Protein AF-A0A2X3JEK6-F1 (afdb_monomer_lite)

Foldseek 3Di:
DDCQQPQCPDPVCNLVQQLQQLVQFDPVNSVLCPVVSVLSVVLVVPDDGSPDRPVVSSQVVVCVVRVDGDDPVRRPCVSRDPVSQDKDFDADPVRHTPDIDRDPVVVCVVCQVVLQVVQVVPDDPQQKFDQAQAPPNPDADQWDWDDDPPDIQIWGWAWACPPQHTIIGTHSDVVVRVVRRVVRVVNSVVSVVVVD

Secondary structure (DSSP, 8-state):
--THHHHT--HHHHHHHHHHHHHHS-HHHHGGG-SHHHHHHHHHTTPPTTSS-HHHHHHHHHHHHHS----GGG--GGGS-GGGS--EEEE-TT--EEEEES-HHHHHHTTHHHHHHHHHHHS-TTSSEEEE-S--S-PPPS-EEEEETTEEEEEEEEEEE-SSSEEEEEES-HHHHHHHHHHHHHHHHHHHHTT-

InterPro domains:
  IPR024590 RNA helicase HrpA, C-terminal [PF11898] (5-194)

pLDDT: mean 87.91, std 10.77, range [40.81, 98.19]

Radius of gyration: 25.16 Å; chains: 1; bounding box: 61×25×64 Å

Sequence (196 aa):
MKSLVFEWQIPGVRRELIIALIKSLPKPVRRNFVPAPNYAEAFLGRATPLELPLLDSLEREFRRMAGISIDREDWHWDQVPDHLKMTFRVVDEHNKKLKEGKDLSELKGGLKDKVQQTLSAVADDGIEQSGLHIWSFGSLPESYEQKRGNYRMKAFPALVDEKESVAIKLFDNPLEQQQAMWRGLRRLLLLNIRRR

Organism: NCBI:txid158822

Structure (mmCIF, N/CA/C/O backbone):
data_AF-A0A2X3JEK6-F1
#
_entry.id   AF-A0A2X3JEK6-F1
#
loop_
_atom_site.group_PDB
_atom_site.id
_atom_site.type_symbol
_atom_site.label_atom_id
_atom_site.label_alt_id
_atom_site.label_comp_id
_atom_site.label_asym_id
_atom_site.label_entity_id
_atom_site.label_seq_id
_atom_site.pdbx_PDB_ins_code
_atom_site.Cartn_x
_atom_site.Cartn_y
_atom_site.Cartn_z
_atom_site.occupancy
_atom_site.B_iso_or_equiv
_atom_site.auth_seq_id
_atom_site.auth_comp_id
_atom_site.auth_asym_id
_atom_site.auth_atom_id
_atom_site.pdbx_PDB_model_num
ATOM 1 N N . MET A 1 1 ? -4.641 3.598 1.238 1.00 40.81 1 MET A N 1
ATOM 2 C CA . MET A 1 1 ? -3.384 4.330 0.966 1.00 40.81 1 MET A CA 1
ATOM 3 C C . MET A 1 1 ? -2.828 3.743 -0.320 1.00 40.81 1 MET A C 1
ATOM 5 O O . MET A 1 1 ? -2.448 2.581 -0.292 1.00 40.81 1 MET A O 1
ATOM 9 N N . LYS A 1 2 ? -2.935 4.445 -1.456 1.00 43.28 2 LYS A N 1
ATOM 10 C CA . LYS A 1 2 ? -2.463 3.904 -2.742 1.00 43.28 2 LYS A CA 1
ATOM 11 C C . LYS A 1 2 ? -0.948 3.671 -2.668 1.00 43.28 2 LYS A C 1
ATOM 13 O O . LYS A 1 2 ? -0.232 4.492 -2.102 1.00 43.28 2 LYS A O 1
ATOM 18 N N . SER A 1 3 ? -0.494 2.565 -3.244 1.00 58.44 3 SER A N 1
ATOM 19 C CA . SER A 1 3 ? 0.880 2.040 -3.339 1.00 58.44 3 SER A CA 1
ATOM 20 C C . SER A 1 3 ? 1.921 2.967 -3.984 1.00 58.44 3 SER A C 1
ATOM 22 O O . SER A 1 3 ? 3.078 2.572 -4.105 1.00 58.44 3 SER A O 1
ATOM 24 N N . LEU A 1 4 ? 1.540 4.196 -4.346 1.00 58.38 4 LEU A N 1
ATOM 25 C CA . LEU A 1 4 ? 2.296 5.145 -5.170 1.00 58.38 4 LEU A CA 1
ATOM 26 C C . LEU A 1 4 ? 3.754 5.312 -4.741 1.00 58.38 4 LEU A C 1
ATOM 28 O O . LEU A 1 4 ? 4.642 5.370 -5.583 1.00 58.38 4 LEU A O 1
ATOM 32 N N . VAL A 1 5 ? 4.015 5.359 -3.433 1.00 63.72 5 VAL A N 1
ATOM 33 C CA . VAL A 1 5 ? 5.375 5.560 -2.911 1.00 63.72 5 VAL A CA 1
ATOM 34 C C . VAL A 1 5 ? 6.256 4.323 -3.076 1.00 63.72 5 VAL A C 1
ATOM 36 O O . VAL A 1 5 ? 7.463 4.435 -3.274 1.00 63.72 5 VAL A O 1
ATOM 39 N N . PHE A 1 6 ? 5.662 3.135 -3.015 1.00 78.06 6 PHE A N 1
ATOM 40 C CA . PHE A 1 6 ? 6.398 1.877 -2.962 1.00 78.06 6 PHE A CA 1
ATOM 41 C C . PHE A 1 6 ? 6.729 1.314 -4.346 1.00 78.06 6 PHE A C 1
ATOM 43 O O . PHE A 1 6 ? 7.712 0.588 -4.483 1.00 78.06 6 PHE A O 1
ATOM 50 N N . GLU A 1 7 ? 5.961 1.685 -5.371 1.00 80.12 7 GLU A N 1
ATOM 51 C CA . GLU A 1 7 ? 6.202 1.278 -6.763 1.00 80.12 7 GLU A CA 1
ATOM 52 C C . GLU A 1 7 ? 7.534 1.805 -7.302 1.00 80.12 7 GLU A C 1
ATOM 54 O O . GLU A 1 7 ? 8.230 1.100 -8.024 1.00 80.12 7 GLU A O 1
ATOM 59 N N . TRP A 1 8 ? 7.932 3.015 -6.900 1.00 86.94 8 TRP A N 1
ATOM 60 C CA . TRP A 1 8 ? 9.184 3.648 -7.325 1.00 86.94 8 TRP A CA 1
ATOM 61 C C . TRP A 1 8 ? 10.446 2.997 -6.759 1.00 86.94 8 TRP A C 1
ATOM 63 O O . TRP A 1 8 ? 11.548 3.381 -7.166 1.00 86.94 8 TRP A O 1
ATOM 73 N N . GLN A 1 9 ? 10.302 2.052 -5.826 1.00 87.50 9 GLN A N 1
ATOM 74 C CA . GLN A 1 9 ? 11.403 1.469 -5.068 1.00 87.50 9 GLN A CA 1
ATOM 75 C C . GLN A 1 9 ? 12.306 2.504 -4.369 1.00 87.50 9 GLN A C 1
ATOM 77 O O . GLN A 1 9 ? 12.163 3.731 -4.487 1.00 87.50 9 GLN A O 1
ATOM 82 N N . ILE A 1 10 ? 13.276 1.997 -3.607 1.00 87.25 10 ILE A N 1
ATOM 83 C CA . ILE A 1 10 ? 14.337 2.834 -3.044 1.00 87.25 10 ILE A CA 1
ATOM 84 C C . ILE A 1 10 ? 15.294 3.325 -4.146 1.00 87.25 10 ILE A C 1
ATOM 86 O O . ILE A 1 10 ? 15.529 2.601 -5.120 1.00 87.25 10 ILE A O 1
ATOM 90 N N . PRO A 1 11 ? 15.899 4.522 -4.001 1.00 86.31 11 PRO A N 1
ATOM 91 C CA . PRO A 1 11 ? 16.798 5.084 -5.011 1.00 86.31 11 PRO A CA 1
ATOM 92 C C . PRO A 1 11 ? 17.910 4.130 -5.472 1.00 86.31 11 PRO A C 1
ATOM 94 O O . PRO A 1 11 ? 18.205 4.082 -6.661 1.00 86.31 11 PRO A O 1
ATOM 97 N N . GLY A 1 12 ? 18.462 3.321 -4.558 1.00 87.12 12 GLY A N 1
ATOM 98 C CA . GLY A 1 12 ? 19.565 2.399 -4.851 1.00 87.12 12 GLY A CA 1
ATOM 99 C C . GLY A 1 12 ? 19.236 1.254 -5.816 1.00 87.12 12 GLY A C 1
ATOM 100 O O . GLY A 1 12 ? 20.140 0.767 -6.480 1.00 87.12 12 GLY A O 1
ATOM 101 N N . VAL A 1 13 ? 17.967 0.844 -5.938 1.00 92.06 13 VAL A N 1
ATOM 102 C CA . VAL A 1 13 ? 17.553 -0.277 -6.819 1.00 92.06 13 VAL A CA 1
ATOM 103 C C . VAL A 1 13 ? 16.651 0.170 -7.971 1.00 92.06 13 VAL A C 1
ATOM 105 O O . VAL A 1 13 ? 16.368 -0.597 -8.889 1.00 92.06 13 VAL A O 1
ATOM 108 N N . ARG A 1 14 ? 16.198 1.428 -7.954 1.00 93.44 14 ARG A N 1
ATOM 109 C CA . ARG A 1 14 ? 15.235 1.974 -8.920 1.00 93.44 14 ARG A CA 1
ATOM 110 C C . ARG A 1 14 ? 15.713 1.844 -10.363 1.00 93.44 14 ARG A C 1
ATOM 112 O O . ARG A 1 14 ? 14.938 1.475 -11.239 1.00 93.44 14 ARG A O 1
ATOM 119 N N . ARG A 1 15 ? 16.994 2.118 -10.604 1.00 95.94 15 ARG A N 1
ATOM 120 C CA . ARG A 1 15 ? 17.611 1.970 -11.924 1.00 95.94 15 ARG A CA 1
ATOM 121 C C . ARG A 1 15 ? 17.481 0.543 -12.454 1.00 95.94 15 ARG A C 1
ATOM 123 O O . ARG A 1 15 ? 17.082 0.347 -13.598 1.00 95.94 15 ARG A O 1
ATOM 130 N N . GLU A 1 16 ? 17.802 -0.444 -11.625 1.00 96.69 16 GLU A N 1
ATOM 131 C CA . GLU A 1 16 ? 17.711 -1.857 -11.994 1.00 96.69 16 GLU A CA 1
ATOM 132 C C . GLU A 1 16 ? 16.265 -2.278 -12.247 1.00 96.69 16 GLU A C 1
ATOM 134 O O . GLU A 1 16 ? 16.003 -2.963 -13.235 1.00 96.69 16 GLU A O 1
ATOM 139 N N . LEU A 1 17 ? 15.323 -1.797 -11.426 1.00 96.12 17 LEU A N 1
ATOM 140 C CA . LEU A 1 17 ? 13.892 -2.006 -11.646 1.00 96.12 17 LEU A CA 1
ATOM 141 C C . LEU A 1 17 ? 13.452 -1.478 -13.019 1.00 96.12 17 LEU A C 1
ATOM 143 O O . LEU A 1 17 ? 12.811 -2.206 -13.771 1.00 96.12 17 LEU A O 1
ATOM 147 N N . ILE A 1 18 ? 13.817 -0.245 -13.379 1.00 97.12 18 ILE A N 1
ATOM 148 C CA . ILE A 1 18 ? 13.432 0.347 -14.671 1.00 97.12 18 ILE A CA 1
ATOM 149 C C . ILE A 1 18 ? 14.038 -0.442 -15.836 1.00 97.12 18 ILE A C 1
ATOM 151 O O . ILE A 1 18 ? 13.354 -0.716 -16.819 1.00 97.12 18 ILE A O 1
ATOM 155 N N . ILE A 1 19 ? 15.301 -0.863 -15.727 1.00 98.19 19 ILE A N 1
ATOM 156 C CA . ILE A 1 19 ? 15.938 -1.711 -16.744 1.00 98.19 19 ILE A CA 1
ATOM 157 C C . ILE A 1 19 ? 15.196 -3.045 -16.880 1.00 98.19 19 ILE A C 1
ATOM 159 O O . ILE A 1 19 ? 14.981 -3.511 -18.000 1.00 98.19 19 ILE A O 1
ATOM 163 N N . ALA A 1 20 ? 14.811 -3.669 -15.765 1.00 97.88 20 ALA A N 1
ATOM 164 C CA . ALA A 1 20 ? 14.048 -4.912 -15.771 1.00 97.88 20 ALA A CA 1
ATOM 165 C C . ALA A 1 20 ? 12.660 -4.727 -16.403 1.00 97.88 20 ALA A C 1
ATOM 167 O O . ALA A 1 20 ? 12.257 -5.563 -17.207 1.00 97.88 20 ALA A O 1
ATOM 168 N N . LEU A 1 21 ? 11.983 -3.611 -16.124 1.00 97.62 21 LEU A N 1
ATOM 169 C CA . LEU A 1 21 ? 10.707 -3.249 -16.744 1.00 97.62 21 LEU A CA 1
ATOM 170 C C . LEU A 1 21 ? 10.844 -3.026 -18.255 1.00 97.62 21 LEU A C 1
ATOM 172 O O . LEU A 1 21 ? 10.059 -3.558 -19.027 1.00 97.62 21 LEU A O 1
ATOM 176 N N . ILE A 1 22 ? 11.878 -2.318 -18.723 1.00 98.00 22 ILE A N 1
ATOM 177 C CA . ILE A 1 22 ? 12.137 -2.191 -20.170 1.00 98.00 22 ILE A CA 1
ATOM 178 C C . ILE A 1 22 ? 12.332 -3.576 -20.802 1.00 98.00 22 ILE A C 1
ATOM 180 O O . ILE A 1 22 ? 11.858 -3.846 -21.906 1.00 98.00 22 ILE A O 1
ATOM 184 N N . LYS A 1 23 ? 13.057 -4.465 -20.116 1.00 97.88 23 LYS A N 1
ATOM 185 C CA . LYS A 1 23 ? 13.320 -5.822 -20.603 1.00 97.88 23 LYS A CA 1
ATOM 186 C C . LYS A 1 23 ? 12.066 -6.694 -20.632 1.00 97.88 23 LYS A C 1
ATOM 188 O O . LYS A 1 23 ? 12.003 -7.562 -21.505 1.00 97.88 23 LYS A O 1
ATOM 193 N N . SER A 1 24 ? 11.099 -6.454 -19.748 1.00 97.69 24 SER A N 1
ATOM 194 C CA . SER A 1 24 ? 9.850 -7.212 -19.703 1.00 97.69 24 SER A CA 1
ATOM 195 C C . SER A 1 24 ? 8.865 -6.842 -20.812 1.00 97.69 24 SER A C 1
ATOM 197 O O . SER A 1 24 ? 7.997 -7.649 -21.118 1.00 97.69 24 SER A O 1
ATOM 199 N N . LEU A 1 25 ? 9.030 -5.689 -21.472 1.00 97.88 25 LEU A N 1
ATOM 200 C CA . LEU A 1 25 ? 8.179 -5.281 -22.596 1.00 97.88 25 LEU A CA 1
ATOM 201 C C . LEU A 1 25 ? 8.214 -6.291 -23.767 1.00 97.88 25 LEU A C 1
ATOM 203 O O . LEU A 1 25 ? 9.273 -6.882 -24.049 1.00 97.88 25 LEU A O 1
ATOM 207 N N . PRO A 1 26 ? 7.113 -6.424 -24.539 1.00 97.62 26 PRO A N 1
ATOM 208 C CA . PRO A 1 26 ? 7.074 -7.211 -25.764 1.00 97.62 26 PRO A CA 1
ATOM 209 C C . PRO A 1 26 ? 8.184 -6.821 -26.737 1.00 97.62 26 PRO A C 1
ATOM 211 O O . PRO A 1 26 ? 8.538 -5.650 -26.887 1.00 97.62 26 PRO A O 1
ATOM 214 N N . LYS A 1 27 ? 8.714 -7.803 -27.476 1.00 96.88 27 LYS A N 1
ATOM 215 C CA . LYS A 1 27 ? 9.818 -7.600 -28.434 1.00 96.88 27 LYS A CA 1
ATOM 216 C C . LYS A 1 27 ? 9.607 -6.404 -29.394 1.00 96.88 27 LYS A C 1
ATOM 218 O O . LYS A 1 27 ? 10.579 -5.667 -29.591 1.00 96.88 27 LYS A O 1
ATOM 223 N N . PRO A 1 28 ? 8.405 -6.168 -29.973 1.00 96.50 28 PRO A N 1
ATOM 224 C CA . PRO A 1 28 ? 8.169 -5.030 -30.869 1.00 96.50 28 PRO A CA 1
ATOM 225 C C . PRO A 1 28 ? 8.285 -3.657 -30.198 1.00 96.50 28 PRO A C 1
ATOM 227 O O . PRO A 1 28 ? 8.668 -2.698 -30.870 1.00 96.50 28 PRO A O 1
ATOM 230 N N . VAL A 1 29 ? 7.989 -3.580 -28.898 1.00 96.75 29 VAL A N 1
ATOM 231 C CA . VAL A 1 29 ? 8.054 -2.362 -28.079 1.00 96.75 29 VAL A CA 1
ATOM 232 C C . VAL A 1 29 ? 9.469 -2.180 -27.530 1.00 96.75 29 VAL A C 1
ATOM 234 O O . VAL A 1 29 ? 10.089 -1.136 -27.731 1.00 96.75 29 VAL A O 1
ATOM 237 N N . ARG A 1 30 ? 10.043 -3.237 -26.942 1.00 96.94 30 ARG A N 1
ATOM 238 C CA . ARG A 1 30 ? 11.369 -3.243 -26.305 1.00 96.94 30 ARG A CA 1
ATOM 239 C C . ARG A 1 30 ? 12.504 -2.791 -27.223 1.00 96.94 30 ARG A C 1
ATOM 241 O O . ARG A 1 30 ? 13.442 -2.152 -26.757 1.00 96.94 30 ARG A O 1
ATOM 248 N N . ARG A 1 31 ? 12.436 -3.097 -28.525 1.00 96.81 31 ARG A N 1
ATOM 249 C CA . ARG A 1 31 ? 13.463 -2.693 -29.509 1.00 96.81 31 ARG A CA 1
ATOM 250 C C . ARG A 1 31 ? 13.652 -1.173 -29.624 1.00 96.81 31 ARG A C 1
ATOM 252 O O . ARG A 1 31 ? 14.729 -0.749 -30.020 1.00 96.81 31 ARG A O 1
ATOM 259 N N . ASN A 1 32 ? 12.647 -0.375 -29.252 1.00 97.00 32 ASN A N 1
ATOM 260 C CA . ASN A 1 32 ? 12.736 1.090 -29.248 1.00 97.00 32 ASN A CA 1
ATOM 261 C C . ASN A 1 32 ? 13.559 1.625 -28.065 1.00 97.00 32 ASN A C 1
ATOM 263 O O . ASN A 1 32 ? 13.996 2.766 -28.090 1.00 97.00 32 ASN A O 1
ATOM 267 N N . PHE A 1 33 ? 13.808 0.791 -27.052 1.00 97.31 33 PHE A N 1
ATOM 268 C CA . PHE A 1 33 ? 14.511 1.153 -25.823 1.00 97.31 33 PHE A CA 1
ATOM 269 C C . PHE A 1 33 ? 15.878 0.472 -25.724 1.00 97.31 33 PHE A C 1
ATOM 271 O O . PHE A 1 33 ? 16.323 0.097 -24.641 1.00 97.31 33 PHE A O 1
ATOM 278 N N . VAL A 1 34 ? 16.549 0.255 -26.858 1.00 95.44 34 VAL A N 1
ATOM 279 C CA . VAL A 1 34 ? 17.885 -0.352 -26.896 1.00 95.44 34 VAL A CA 1
ATOM 280 C C . VAL A 1 34 ? 18.943 0.750 -27.034 1.00 95.44 34 VAL A C 1
ATOM 282 O O . VAL A 1 34 ? 18.852 1.543 -27.968 1.00 95.44 34 VAL A O 1
ATOM 285 N N . PRO A 1 35 ? 19.962 0.800 -26.153 1.00 97.38 35 PRO A N 1
ATOM 286 C CA . PRO A 1 35 ? 20.185 -0.064 -24.989 1.00 97.38 35 PRO A CA 1
ATOM 287 C C . PRO A 1 35 ? 19.361 0.371 -23.758 1.00 97.38 35 PRO A C 1
ATOM 289 O O . PRO A 1 35 ? 19.352 1.543 -23.385 1.00 97.38 35 PRO A O 1
ATOM 292 N N . ALA A 1 36 ? 18.730 -0.594 -23.075 1.00 97.44 36 ALA A N 1
ATOM 293 C CA . ALA A 1 36 ? 17.828 -0.335 -21.941 1.00 97.44 36 ALA A CA 1
ATOM 294 C C . ALA A 1 36 ? 18.439 0.514 -20.806 1.00 97.44 36 ALA A C 1
ATOM 296 O O . ALA A 1 36 ? 17.741 1.391 -20.296 1.00 97.44 36 ALA A O 1
ATOM 297 N N . PRO A 1 37 ? 19.723 0.333 -20.423 1.00 98.06 37 PRO A N 1
ATOM 298 C CA . PRO A 1 37 ? 20.352 1.191 -19.422 1.00 98.06 37 PRO A CA 1
ATOM 299 C C . PRO A 1 37 ? 20.318 2.680 -19.779 1.00 98.06 37 PRO A C 1
ATOM 301 O O . PRO A 1 37 ? 20.034 3.487 -18.905 1.00 98.06 37 PRO A O 1
ATOM 304 N N . ASN A 1 38 ? 20.520 3.055 -21.046 1.00 98.12 38 ASN A N 1
ATOM 305 C CA . ASN A 1 38 ? 20.546 4.468 -21.440 1.00 98.12 38 ASN A CA 1
ATOM 306 C C . ASN A 1 38 ? 19.173 5.126 -21.262 1.00 98.12 38 ASN A C 1
ATOM 308 O O . ASN A 1 38 ? 19.087 6.255 -20.789 1.00 98.12 38 ASN A O 1
ATOM 312 N N . TYR A 1 39 ? 18.101 4.408 -21.600 1.00 98.06 39 TYR A N 1
ATOM 313 C CA . TYR A 1 39 ? 16.734 4.895 -21.411 1.00 98.06 39 TYR A CA 1
ATOM 314 C C . TYR A 1 39 ? 16.342 4.964 -19.934 1.00 98.06 39 TYR A C 1
ATOM 316 O O . TYR A 1 39 ? 15.659 5.903 -19.534 1.00 98.06 39 TYR A O 1
ATOM 324 N N . ALA A 1 40 ? 16.807 4.018 -19.114 1.00 97.44 40 ALA A N 1
ATOM 325 C CA . ALA A 1 40 ? 16.600 4.070 -17.671 1.00 97.44 40 ALA A CA 1
ATOM 326 C C . ALA A 1 40 ? 17.275 5.303 -17.041 1.00 97.44 40 ALA A C 1
ATOM 328 O O . ALA A 1 40 ? 16.639 6.009 -16.263 1.00 97.44 40 ALA A O 1
ATOM 329 N N . GLU A 1 41 ? 18.521 5.606 -17.416 1.00 97.38 41 GLU A N 1
ATOM 330 C CA . GLU A 1 41 ? 19.230 6.809 -16.947 1.00 97.38 41 GLU A CA 1
ATOM 331 C C . GLU A 1 41 ? 18.558 8.093 -17.436 1.00 97.38 41 GLU A C 1
ATOM 333 O O . GLU A 1 41 ? 18.332 9.021 -16.661 1.00 97.38 41 GLU A O 1
ATOM 338 N N . ALA A 1 42 ? 18.181 8.138 -18.717 1.00 97.19 42 ALA A N 1
ATOM 339 C CA . ALA A 1 42 ? 17.496 9.289 -19.292 1.00 97.19 42 ALA A CA 1
ATOM 340 C C . ALA A 1 42 ? 16.147 9.552 -18.606 1.00 97.19 42 ALA A C 1
ATOM 342 O O . ALA A 1 42 ? 15.805 10.707 -18.361 1.00 97.19 42 ALA A O 1
ATOM 343 N N . PHE A 1 43 ? 15.406 8.498 -18.252 1.00 97.06 43 PHE A N 1
ATOM 344 C CA . PHE A 1 43 ? 14.195 8.607 -17.445 1.00 97.06 43 PHE A CA 1
ATOM 345 C C . PHE A 1 43 ? 14.485 9.155 -16.048 1.00 97.06 43 PHE A C 1
ATOM 347 O O . PHE A 1 43 ? 13.837 10.111 -15.631 1.00 97.06 43 PHE A O 1
ATOM 354 N N . LEU A 1 44 ? 15.474 8.599 -15.343 1.00 95.50 44 LEU A N 1
ATOM 355 C CA . LEU A 1 44 ? 15.837 9.037 -13.991 1.00 95.50 44 LEU A CA 1
ATOM 356 C C . LEU A 1 44 ? 16.297 10.499 -13.940 1.00 95.50 44 LEU A C 1
ATOM 358 O O . LEU A 1 44 ? 16.049 11.169 -12.943 1.00 95.50 44 LEU A O 1
ATOM 362 N N . GLY A 1 45 ? 16.923 11.004 -15.006 1.00 95.25 45 GLY A N 1
ATOM 363 C CA . GLY A 1 45 ? 17.319 12.410 -15.120 1.00 95.25 45 GLY A CA 1
ATOM 364 C C . GLY A 1 45 ? 16.182 13.378 -15.472 1.00 95.25 45 GLY A C 1
ATOM 365 O O . GLY A 1 45 ? 16.380 14.587 -15.394 1.00 95.25 45 GLY A O 1
ATOM 366 N N . ARG A 1 46 ? 15.010 12.877 -15.886 1.00 94.06 46 ARG A N 1
ATOM 367 C CA . ARG A 1 46 ? 13.868 13.692 -16.353 1.00 94.06 46 ARG A CA 1
ATOM 368 C C . ARG A 1 46 ? 12.655 13.616 -15.439 1.00 94.06 46 ARG A C 1
ATOM 370 O O . ARG A 1 46 ? 11.921 14.591 -15.316 1.00 94.06 46 ARG A O 1
ATOM 377 N N . ALA A 1 47 ? 12.403 12.450 -14.860 1.00 93.56 47 ALA A N 1
ATOM 378 C CA . ALA A 1 47 ? 11.224 12.212 -14.056 1.00 93.56 47 ALA A CA 1
ATOM 379 C C . ALA A 1 47 ? 11.438 12.700 -12.623 1.00 93.56 47 ALA A C 1
ATOM 381 O O . ALA A 1 47 ? 12.412 12.322 -11.973 1.00 93.56 47 ALA A O 1
ATOM 382 N N . THR A 1 48 ? 10.482 13.460 -12.093 1.00 91.00 48 THR A N 1
ATOM 383 C CA . THR A 1 48 ? 10.410 13.722 -10.656 1.00 91.00 48 THR A CA 1
ATOM 384 C C . THR A 1 48 ? 9.788 12.505 -9.964 1.00 91.00 48 THR A C 1
ATOM 386 O O . THR A 1 48 ?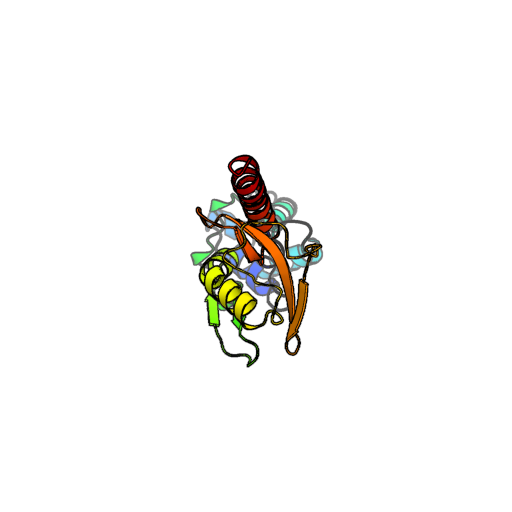 8.637 12.155 -10.258 1.00 91.00 48 THR A O 1
ATOM 389 N N . PRO A 1 49 ? 10.505 11.818 -9.058 1.00 86.38 49 PRO A N 1
ATOM 390 C CA . PRO A 1 49 ? 9.943 10.680 -8.343 1.00 86.38 49 PRO A CA 1
ATOM 391 C C . PRO A 1 49 ? 8.716 11.079 -7.519 1.00 86.38 49 PRO A C 1
ATOM 393 O O . PRO A 1 49 ? 8.673 12.173 -6.965 1.00 86.38 49 PRO A O 1
ATOM 396 N N . LEU A 1 50 ? 7.764 10.152 -7.371 1.00 83.44 50 LEU A N 1
ATOM 397 C CA . LEU A 1 50 ? 6.580 10.274 -6.502 1.00 83.44 50 LEU A CA 1
ATOM 398 C C . LEU A 1 50 ? 5.510 11.298 -6.925 1.00 83.44 50 LEU A C 1
ATOM 400 O O . LEU A 1 50 ? 4.458 11.339 -6.292 1.00 83.44 50 LEU A O 1
ATOM 404 N N . GLU A 1 51 ? 5.716 12.071 -7.995 1.00 88.88 51 GLU A N 1
ATOM 405 C CA . GLU A 1 51 ? 4.662 12.936 -8.553 1.00 88.88 51 GLU A CA 1
ATOM 406 C C . GLU A 1 51 ? 3.535 12.134 -9.221 1.00 88.88 51 GLU A C 1
ATOM 408 O O . GLU A 1 51 ? 2.368 12.510 -9.151 1.00 88.88 51 GLU A O 1
ATOM 413 N N . LEU A 1 52 ? 3.887 11.018 -9.863 1.00 90.38 52 LEU A N 1
ATOM 414 C CA . LEU A 1 52 ? 2.971 10.102 -10.543 1.00 90.38 52 LEU A CA 1
ATOM 415 C C . LEU A 1 52 ? 3.277 8.649 -10.153 1.00 90.38 52 LEU A C 1
ATOM 417 O O . LEU A 1 52 ? 4.401 8.368 -9.720 1.00 90.38 52 LEU A O 1
ATOM 421 N N . PRO A 1 53 ? 2.329 7.707 -10.336 1.00 91.25 53 PRO A N 1
ATOM 422 C CA . PRO A 1 53 ? 2.643 6.278 -10.316 1.00 91.25 53 PRO A CA 1
ATOM 423 C C . PRO A 1 53 ? 3.822 5.953 -11.244 1.00 91.25 53 PRO A C 1
ATOM 425 O O . PRO A 1 53 ? 4.019 6.623 -12.262 1.00 91.25 53 PRO A O 1
ATOM 428 N N . LEU A 1 54 ? 4.619 4.933 -10.904 1.00 92.88 54 LEU A N 1
ATOM 429 C CA . LEU A 1 54 ? 5.862 4.650 -11.637 1.00 92.88 54 LEU A CA 1
ATOM 430 C C . LEU A 1 54 ? 5.592 4.386 -13.125 1.00 92.88 54 LEU A C 1
ATOM 432 O O . LEU A 1 54 ? 6.258 4.971 -13.976 1.00 92.88 54 LEU A O 1
ATOM 436 N N . LEU A 1 55 ? 4.617 3.527 -13.431 1.00 94.69 55 LEU A N 1
ATOM 437 C CA . LEU A 1 55 ? 4.281 3.181 -14.813 1.00 94.69 55 LEU A CA 1
ATOM 438 C C . LEU A 1 55 ? 3.717 4.377 -15.586 1.00 94.69 55 LEU A C 1
ATOM 440 O O . LEU A 1 55 ? 4.118 4.590 -16.722 1.00 94.69 55 LEU A O 1
ATOM 444 N N . ASP A 1 56 ? 2.882 5.208 -14.958 1.00 94.88 56 ASP A N 1
ATOM 445 C CA . ASP A 1 56 ? 2.352 6.430 -15.579 1.00 94.88 56 ASP A CA 1
ATOM 446 C C . ASP A 1 56 ? 3.490 7.395 -15.952 1.00 94.88 56 ASP A C 1
ATOM 448 O O . ASP A 1 56 ? 3.499 8.003 -17.024 1.00 94.88 56 ASP A O 1
ATOM 452 N N . SER A 1 57 ? 4.483 7.522 -15.066 1.00 95.62 57 SER A N 1
ATOM 453 C CA . SER A 1 57 ? 5.679 8.323 -15.317 1.00 95.62 57 SER A CA 1
ATOM 454 C C . SER A 1 57 ? 6.525 7.729 -16.447 1.00 95.62 57 SER A C 1
ATOM 456 O O . SER A 1 57 ? 6.934 8.455 -17.355 1.00 95.62 57 SER A O 1
ATOM 458 N N . LEU A 1 58 ? 6.747 6.409 -16.437 1.00 96.25 58 LEU A N 1
ATOM 459 C CA . LEU A 1 58 ? 7.484 5.702 -17.488 1.00 96.25 58 LEU A CA 1
ATOM 460 C C . LEU A 1 58 ? 6.816 5.871 -18.850 1.00 96.25 58 LEU A C 1
ATOM 462 O O . LEU A 1 58 ? 7.481 6.281 -19.792 1.00 96.25 58 LEU A O 1
ATOM 466 N N . GLU A 1 59 ? 5.513 5.626 -18.954 1.00 97.06 59 GLU A N 1
ATOM 467 C CA . GLU A 1 59 ? 4.738 5.779 -20.189 1.00 97.06 59 GLU A CA 1
ATOM 468 C C . GLU A 1 59 ? 4.827 7.212 -20.730 1.00 97.06 59 GLU A C 1
ATOM 470 O O . GLU A 1 59 ? 5.099 7.421 -21.916 1.00 97.06 59 GLU A O 1
ATOM 475 N N . ARG A 1 60 ? 4.683 8.215 -19.853 1.00 96.44 60 ARG A N 1
ATOM 476 C CA . ARG A 1 60 ? 4.790 9.632 -20.223 1.00 96.44 60 ARG A C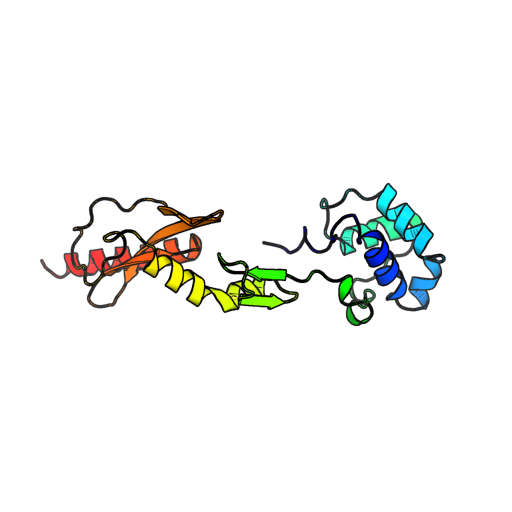A 1
ATOM 477 C C . ARG A 1 60 ? 6.171 9.983 -20.767 1.00 96.44 60 ARG A C 1
ATOM 479 O O . ARG A 1 60 ? 6.276 10.598 -21.831 1.00 96.44 60 ARG A O 1
ATOM 486 N N . GLU A 1 61 ? 7.231 9.637 -20.043 1.00 97.00 61 GLU A N 1
ATOM 487 C CA . GLU A 1 61 ? 8.589 10.008 -20.441 1.00 97.00 61 GLU A CA 1
ATOM 488 C C . GLU A 1 61 ? 9.102 9.159 -21.612 1.00 97.00 61 GLU A C 1
ATOM 490 O O . GLU A 1 61 ? 9.780 9.681 -22.495 1.00 97.00 61 GLU A O 1
ATOM 495 N N . PHE A 1 62 ? 8.745 7.875 -21.694 1.00 96.94 62 PHE A N 1
ATOM 496 C CA . PHE A 1 62 ? 9.137 7.009 -22.811 1.00 96.94 62 PHE A CA 1
ATOM 497 C C . PHE A 1 62 ? 8.470 7.447 -24.111 1.00 96.94 62 PHE A C 1
ATOM 499 O O . PHE A 1 62 ? 9.135 7.476 -25.147 1.00 96.94 62 PHE A O 1
ATOM 506 N N . ARG A 1 63 ? 7.216 7.914 -24.057 1.00 96.81 63 ARG A N 1
ATOM 507 C CA . ARG A 1 63 ? 6.562 8.541 -25.209 1.00 96.81 63 ARG A CA 1
ATOM 508 C C . ARG A 1 63 ? 7.285 9.803 -25.673 1.00 96.81 63 ARG A C 1
ATOM 510 O O . ARG A 1 63 ? 7.435 10.003 -26.874 1.00 96.81 63 ARG A O 1
ATOM 517 N N . ARG A 1 64 ? 7.779 10.636 -24.751 1.00 95.81 64 ARG A N 1
ATOM 518 C CA . ARG A 1 64 ? 8.577 11.831 -25.093 1.00 95.81 64 ARG A CA 1
ATOM 519 C C . ARG A 1 64 ? 9.947 11.490 -25.680 1.00 95.81 64 ARG A C 1
ATOM 521 O O . ARG A 1 64 ? 10.434 12.235 -26.520 1.00 95.81 64 ARG A O 1
ATOM 528 N N . MET A 1 65 ? 10.571 10.402 -25.229 1.00 94.88 65 MET A N 1
ATOM 529 C CA . MET A 1 65 ? 11.913 10.003 -25.668 1.00 94.88 65 MET A CA 1
ATOM 530 C C . MET A 1 65 ? 11.916 9.213 -26.982 1.00 94.88 65 MET A C 1
ATOM 532 O O . MET A 1 65 ? 12.797 9.432 -27.805 1.00 94.88 65 MET A O 1
ATOM 536 N N . ALA A 1 66 ? 10.956 8.305 -27.178 1.00 93.69 66 ALA A N 1
ATOM 537 C CA . ALA A 1 66 ? 10.935 7.359 -28.298 1.00 93.69 66 ALA A CA 1
ATOM 538 C C . ALA A 1 66 ? 9.742 7.543 -29.256 1.00 93.69 66 ALA A C 1
ATOM 540 O O . ALA A 1 66 ? 9.669 6.864 -30.276 1.00 93.69 66 ALA A O 1
ATOM 541 N N . GLY A 1 67 ? 8.791 8.432 -28.944 1.00 94.56 67 GLY A N 1
ATOM 542 C CA . GLY A 1 67 ? 7.640 8.733 -29.804 1.00 94.56 67 GLY A CA 1
ATOM 543 C C . GLY A 1 67 ? 6.554 7.652 -29.849 1.00 94.56 67 GLY A C 1
ATOM 544 O O . GLY A 1 67 ? 5.583 7.806 -30.586 1.00 94.56 67 GLY A O 1
ATOM 545 N N . ILE A 1 68 ? 6.687 6.580 -29.065 1.00 94.56 68 ILE A N 1
ATOM 546 C CA . ILE A 1 68 ? 5.735 5.464 -29.026 1.00 94.56 68 ILE A CA 1
ATOM 547 C C . ILE A 1 68 ? 4.892 5.483 -27.750 1.00 94.56 68 ILE A C 1
ATOM 549 O O . ILE A 1 68 ? 5.367 5.882 -26.688 1.00 94.56 68 ILE A O 1
ATOM 553 N N . SER A 1 69 ? 3.638 5.046 -27.857 1.00 94.69 69 SER A N 1
ATOM 554 C CA . SER A 1 69 ? 2.813 4.734 -26.687 1.00 94.69 69 SER A CA 1
ATOM 555 C C . SER A 1 69 ? 3.088 3.299 -26.246 1.00 94.69 69 SER A C 1
ATOM 557 O O . SER A 1 69 ? 3.355 2.447 -27.092 1.00 94.69 69 SER A O 1
ATOM 559 N N . ILE A 1 70 ? 3.039 3.053 -24.942 1.00 97.00 70 ILE A N 1
ATOM 560 C CA . ILE A 1 70 ? 3.137 1.718 -24.346 1.00 97.00 70 ILE A CA 1
ATOM 561 C C . ILE A 1 70 ? 1.823 1.486 -23.620 1.00 97.00 70 ILE A C 1
ATOM 563 O O . ILE A 1 70 ? 1.418 2.346 -22.834 1.00 97.00 70 ILE A O 1
ATOM 567 N N . ASP A 1 71 ? 1.168 0.367 -23.901 1.00 95.88 71 ASP A N 1
ATOM 568 C CA . ASP A 1 71 ? -0.084 0.023 -23.239 1.00 95.88 71 ASP A CA 1
ATOM 569 C C . ASP A 1 71 ? 0.204 -0.576 -21.856 1.00 95.88 71 ASP A C 1
ATOM 571 O O . ASP A 1 71 ? 1.273 -1.141 -21.603 1.00 95.88 71 ASP A O 1
ATOM 575 N N . ARG A 1 72 ? -0.738 -0.443 -20.917 1.00 94.69 72 ARG A N 1
ATOM 576 C CA . ARG A 1 72 ? -0.510 -0.853 -19.522 1.00 94.69 72 ARG A CA 1
ATOM 577 C C . ARG A 1 72 ? -0.233 -2.356 -19.414 1.00 94.69 72 ARG A C 1
ATOM 579 O O . ARG A 1 72 ? 0.531 -2.787 -18.551 1.00 94.69 72 ARG A O 1
ATOM 586 N N . GLU A 1 73 ? -0.833 -3.132 -20.305 1.00 96.06 73 GLU A N 1
ATOM 587 C CA . GLU A 1 73 ? -0.760 -4.587 -20.398 1.00 96.06 73 GLU A CA 1
ATOM 588 C C . GLU A 1 73 ? 0.590 -5.087 -20.942 1.00 96.06 73 GLU A C 1
ATOM 590 O O . GLU A 1 73 ? 0.954 -6.243 -20.709 1.00 96.06 73 GLU A O 1
ATOM 595 N N . ASP A 1 74 ? 1.368 -4.220 -21.600 1.00 97.12 74 ASP A N 1
ATOM 596 C CA . ASP A 1 74 ? 2.705 -4.551 -22.105 1.00 97.12 74 ASP A CA 1
ATOM 597 C C . ASP A 1 74 ? 3.739 -4.689 -20.971 1.00 97.12 74 ASP A C 1
ATOM 599 O O . ASP A 1 74 ? 4.809 -5.275 -21.152 1.00 97.12 74 ASP A O 1
ATOM 603 N N . TRP A 1 75 ? 3.451 -4.174 -19.773 1.00 96.94 75 TRP A N 1
ATOM 604 C CA . TRP A 1 75 ? 4.343 -4.298 -18.621 1.00 96.94 75 TRP A CA 1
ATOM 605 C C . TRP A 1 75 ? 4.213 -5.672 -17.949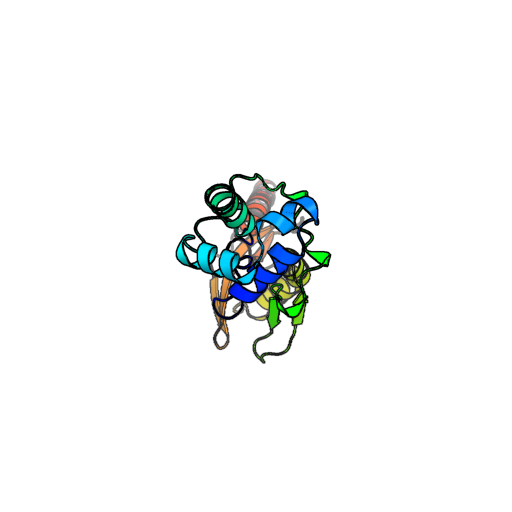 1.00 96.94 75 TRP A C 1
ATOM 607 O O . TRP A 1 75 ? 3.455 -5.861 -16.995 1.00 96.94 75 TRP A O 1
ATOM 617 N N . HIS A 1 76 ? 5.013 -6.637 -18.399 1.00 95.69 76 HIS A N 1
ATOM 618 C CA . HIS A 1 76 ? 5.024 -8.003 -17.859 1.00 95.69 76 HIS A CA 1
ATOM 619 C C . HIS A 1 76 ? 5.786 -8.098 -16.519 1.00 95.69 76 HIS A C 1
ATOM 621 O O . HIS A 1 76 ? 6.972 -8.434 -16.455 1.00 95.69 76 HIS A O 1
ATOM 627 N N . TRP A 1 77 ? 5.117 -7.750 -15.416 1.00 92.38 77 TRP A N 1
ATOM 628 C CA . TRP A 1 77 ? 5.692 -7.751 -14.060 1.00 92.38 77 TRP A CA 1
ATOM 629 C C . TRP A 1 77 ? 6.135 -9.127 -13.556 1.00 92.38 77 TRP A C 1
ATOM 631 O O . TRP A 1 77 ? 7.009 -9.221 -12.692 1.00 92.38 77 TRP A O 1
ATOM 641 N N . ASP A 1 78 ? 5.553 -10.196 -14.079 1.00 93.19 78 ASP A N 1
ATOM 642 C CA . ASP A 1 78 ? 5.955 -11.580 -13.837 1.00 93.19 78 ASP A CA 1
ATOM 643 C C . ASP A 1 78 ? 7.406 -11.845 -14.272 1.00 93.19 78 ASP A C 1
ATOM 645 O O . ASP A 1 78 ? 8.105 -12.608 -13.608 1.00 93.19 78 ASP A O 1
ATOM 649 N N . GLN A 1 79 ? 7.903 -11.132 -15.289 1.00 94.81 79 GLN A N 1
ATOM 650 C CA . GLN A 1 79 ? 9.282 -11.250 -15.780 1.00 94.81 79 GLN A CA 1
ATOM 651 C C . GLN A 1 79 ? 10.296 -10.401 -14.994 1.00 94.81 79 GLN A C 1
ATOM 653 O O . GLN A 1 79 ? 11.506 -10.571 -15.154 1.00 94.81 79 GLN A O 1
ATOM 658 N N . VAL A 1 80 ? 9.836 -9.479 -14.141 1.00 94.75 80 VAL A N 1
ATOM 659 C CA . VAL A 1 80 ? 10.720 -8.664 -13.295 1.00 94.75 80 VAL A CA 1
ATOM 660 C C . VAL A 1 80 ? 11.248 -9.529 -12.140 1.00 94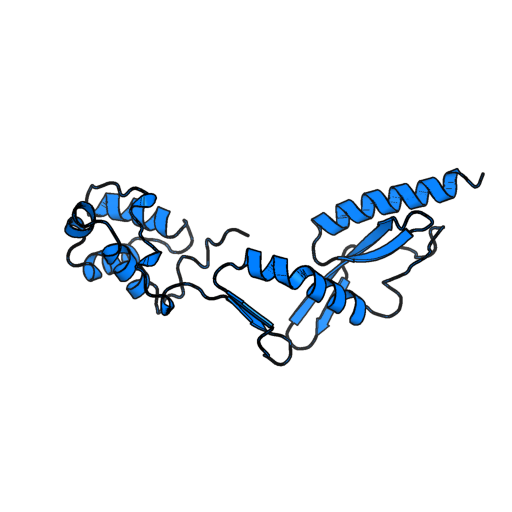.75 80 VAL A C 1
ATOM 662 O O . VAL A 1 80 ? 10.440 -10.167 -11.458 1.00 94.75 80 VAL A O 1
ATOM 665 N N . PRO A 1 81 ? 12.568 -9.544 -11.861 1.00 93.88 81 PRO A N 1
ATOM 666 C CA . PRO A 1 81 ? 13.123 -10.292 -10.738 1.00 93.88 81 PRO A CA 1
ATOM 667 C C . PRO A 1 81 ? 12.486 -9.908 -9.402 1.00 93.88 81 PRO A C 1
ATOM 669 O O . PRO A 1 81 ? 12.277 -8.734 -9.101 1.00 93.88 81 PRO A O 1
ATOM 672 N N . ASP A 1 82 ? 12.214 -10.906 -8.567 1.00 88.38 82 ASP A N 1
ATOM 673 C CA . ASP A 1 82 ? 11.457 -10.703 -7.332 1.00 88.38 82 ASP A CA 1
ATOM 674 C C . ASP A 1 82 ? 12.150 -9.795 -6.309 1.00 88.38 82 ASP A C 1
ATOM 676 O O . ASP A 1 82 ? 11.469 -9.054 -5.607 1.00 88.38 82 ASP A O 1
ATOM 680 N N . HIS A 1 83 ? 13.485 -9.773 -6.276 1.00 88.75 83 HIS A N 1
ATOM 681 C CA . HIS A 1 83 ? 14.253 -8.871 -5.409 1.00 88.75 83 HIS A CA 1
ATOM 682 C C . HIS A 1 83 ? 14.153 -7.389 -5.819 1.00 88.75 83 HIS A C 1
ATOM 684 O O . HIS A 1 83 ? 14.504 -6.519 -5.029 1.00 88.75 83 HIS A O 1
ATOM 690 N N . LEU A 1 84 ? 13.659 -7.089 -7.029 1.00 90.81 84 LEU A N 1
ATOM 691 C CA . LEU A 1 84 ? 13.374 -5.724 -7.491 1.00 90.81 84 LEU A CA 1
ATOM 692 C C . LEU A 1 84 ? 11.929 -5.300 -7.201 1.00 90.81 84 LEU A C 1
ATOM 694 O O . LEU A 1 84 ? 11.560 -4.152 -7.454 1.00 90.81 84 LEU A O 1
ATOM 698 N N . LYS A 1 85 ? 11.092 -6.199 -6.670 1.00 87.06 85 LYS A N 1
ATOM 699 C CA . LYS A 1 85 ? 9.709 -5.914 -6.269 1.00 87.06 85 LYS A CA 1
ATOM 700 C C . LYS A 1 85 ? 9.662 -5.603 -4.778 1.00 87.06 85 LYS A C 1
ATOM 702 O O . LYS A 1 85 ? 10.401 -6.187 -3.986 1.00 87.06 85 LYS A O 1
ATOM 707 N N . MET A 1 86 ? 8.806 -4.662 -4.383 1.00 84.94 86 MET A N 1
ATOM 708 C CA . MET A 1 86 ? 8.730 -4.262 -2.981 1.00 84.94 86 MET A CA 1
ATOM 709 C C . MET A 1 86 ? 8.200 -5.437 -2.162 1.00 84.94 86 MET A C 1
ATOM 711 O O . MET A 1 86 ? 7.186 -6.038 -2.511 1.00 84.94 86 MET A O 1
ATOM 715 N N . THR A 1 87 ? 8.890 -5.751 -1.069 1.00 84.25 87 THR A N 1
ATOM 716 C CA . THR A 1 87 ? 8.440 -6.750 -0.101 1.00 84.25 87 THR A CA 1
ATOM 717 C C . THR A 1 87 ? 8.239 -6.057 1.233 1.00 84.25 87 THR A C 1
ATOM 719 O O . THR A 1 87 ? 9.168 -5.490 1.806 1.00 84.25 87 THR A O 1
ATOM 722 N N . PHE A 1 88 ? 7.011 -6.097 1.729 1.00 84.44 88 PHE A N 1
ATOM 723 C CA . PHE A 1 88 ? 6.648 -5.562 3.028 1.00 84.44 88 PHE A CA 1
ATOM 724 C C . PHE A 1 88 ? 6.795 -6.657 4.073 1.00 84.44 88 PHE A C 1
ATOM 726 O O . PHE A 1 88 ? 6.263 -7.755 3.914 1.00 84.44 88 PHE A O 1
ATOM 733 N N . ARG A 1 89 ? 7.476 -6.342 5.174 1.00 86.12 89 ARG A N 1
ATOM 734 C CA . ARG A 1 89 ? 7.585 -7.215 6.340 1.00 86.12 89 ARG A CA 1
ATOM 735 C C . ARG A 1 89 ? 7.017 -6.498 7.551 1.00 86.12 89 ARG A C 1
ATOM 737 O O . ARG A 1 89 ? 7.467 -5.410 7.896 1.00 86.12 89 ARG A O 1
ATOM 744 N N . VAL A 1 90 ? 6.046 -7.128 8.197 1.00 84.44 90 VAL A N 1
ATOM 745 C CA . VAL A 1 90 ? 5.502 -6.668 9.472 1.00 84.44 90 VAL A CA 1
ATOM 746 C C . VAL A 1 90 ? 6.229 -7.408 10.585 1.00 84.44 90 VAL A C 1
ATOM 748 O O . VAL A 1 90 ? 6.282 -8.642 10.581 1.00 84.44 90 VAL A O 1
ATOM 751 N N . VAL A 1 91 ? 6.799 -6.655 11.518 1.00 84.69 91 VAL A N 1
ATOM 752 C CA . VAL A 1 91 ? 7.517 -7.171 12.688 1.00 84.69 91 VAL A CA 1
ATOM 753 C C . VAL A 1 91 ? 6.826 -6.724 13.972 1.00 84.69 91 VAL A C 1
ATOM 755 O O . VAL A 1 91 ? 6.090 -5.739 13.963 1.00 84.69 91 VAL A O 1
ATOM 758 N N . ASP A 1 92 ? 7.043 -7.459 15.057 1.00 80.75 92 ASP A N 1
ATOM 759 C CA . ASP A 1 92 ? 6.634 -7.043 16.397 1.00 80.75 92 ASP A CA 1
ATOM 760 C C . ASP A 1 92 ? 7.691 -6.152 17.081 1.00 80.75 92 ASP A C 1
ATOM 762 O O . ASP A 1 92 ? 8.701 -5.753 16.493 1.00 80.75 92 ASP A O 1
ATOM 766 N N . GLU A 1 93 ? 7.456 -5.841 18.354 1.00 77.00 93 GLU A N 1
ATOM 767 C CA . GLU A 1 93 ? 8.339 -5.026 19.196 1.00 77.00 93 GLU A CA 1
ATOM 768 C C . GLU A 1 93 ? 9.712 -5.654 19.457 1.00 77.00 93 GLU A C 1
ATOM 770 O O . GLU A 1 93 ? 10.669 -4.939 19.747 1.00 77.00 93 GLU A O 1
ATOM 775 N N . HIS A 1 94 ? 9.827 -6.973 19.316 1.00 81.19 94 HIS A N 1
ATOM 776 C CA . HIS A 1 94 ? 11.076 -7.720 19.444 1.00 81.19 94 HIS A CA 1
ATOM 777 C C . HIS A 1 94 ? 11.737 -7.965 18.081 1.00 81.19 94 HIS A C 1
ATOM 779 O O . HIS A 1 94 ? 12.643 -8.790 17.967 1.00 81.19 94 HIS A O 1
ATOM 785 N N . ASN A 1 95 ? 11.293 -7.249 17.041 1.00 79.56 95 ASN A N 1
ATOM 786 C CA . ASN A 1 95 ? 11.753 -7.382 15.661 1.00 79.56 95 ASN A CA 1
ATOM 787 C C . ASN A 1 95 ? 11.499 -8.781 15.059 1.00 79.56 95 ASN A C 1
ATOM 789 O O . ASN A 1 95 ? 12.114 -9.170 14.061 1.00 79.56 95 ASN A O 1
ATOM 793 N N . LYS A 1 96 ? 10.582 -9.561 15.644 1.00 84.94 96 LYS A N 1
ATOM 794 C CA . LYS A 1 96 ? 10.194 -10.878 15.139 1.00 84.94 96 LYS A CA 1
ATOM 795 C C . LYS A 1 96 ? 9.191 -10.709 14.005 1.00 84.94 96 LYS A C 1
ATOM 797 O O . LYS A 1 96 ? 8.217 -9.968 14.107 1.00 84.94 96 LYS A O 1
ATOM 802 N N . LYS A 1 97 ? 9.413 -11.436 12.909 1.00 89.88 97 LYS A N 1
ATOM 803 C CA . LYS A 1 97 ? 8.544 -11.413 11.725 1.00 89.88 97 LYS A CA 1
ATOM 804 C C . LYS A 1 97 ? 7.152 -11.970 12.046 1.00 89.88 97 LYS A C 1
ATOM 806 O O . LYS A 1 97 ? 7.024 -13.141 12.394 1.00 89.88 97 LYS A O 1
ATOM 811 N N . LEU A 1 98 ? 6.119 -11.147 11.858 1.00 85.19 98 LEU A N 1
ATOM 812 C CA . LEU A 1 98 ? 4.711 -11.531 11.991 1.00 85.19 98 LEU A CA 1
ATOM 813 C C . LEU A 1 98 ? 4.136 -12.024 10.662 1.00 85.19 98 LEU A C 1
ATOM 815 O O . LEU A 1 98 ? 3.568 -13.112 10.605 1.00 85.19 98 LEU A O 1
ATOM 819 N N . LYS A 1 99 ? 4.287 -11.225 9.601 1.00 87.44 99 LYS A N 1
ATOM 820 C CA . LYS A 1 99 ? 3.893 -11.550 8.223 1.00 87.44 99 LYS A CA 1
ATOM 821 C C . LYS A 1 99 ? 4.781 -10.811 7.227 1.00 87.44 99 LYS A C 1
ATOM 823 O O . LYS A 1 99 ? 5.427 -9.821 7.564 1.00 87.44 99 LYS A O 1
ATOM 828 N N . GLU A 1 100 ? 4.808 -11.302 5.998 1.00 89.62 100 GLU A N 1
ATOM 829 C CA . GLU A 1 100 ? 5.575 -10.730 4.898 1.00 89.62 100 GLU A CA 1
ATOM 830 C C . GLU A 1 100 ? 4.850 -10.989 3.580 1.00 89.62 100 GLU A C 1
ATOM 832 O O . GLU A 1 100 ? 4.204 -12.025 3.431 1.00 89.62 100 GLU A O 1
ATOM 837 N N . GLY A 1 101 ? 4.912 -10.039 2.652 1.00 85.38 101 GLY A N 1
ATOM 838 C CA . GLY A 1 101 ? 4.182 -10.114 1.391 1.00 85.38 101 GLY A CA 1
ATOM 839 C C . GLY A 1 101 ? 4.416 -8.899 0.500 1.00 85.38 101 GLY A C 1
ATOM 840 O O . GLY A 1 101 ? 5.058 -7.930 0.901 1.00 85.38 101 GLY A O 1
ATOM 841 N N . LYS A 1 102 ? 3.893 -8.960 -0.726 1.00 80.88 102 LYS A N 1
ATOM 842 C CA . LYS A 1 102 ? 4.031 -7.889 -1.729 1.00 80.88 102 LYS A CA 1
ATOM 843 C C . LYS A 1 102 ? 2.869 -6.888 -1.695 1.00 80.88 102 LYS A C 1
ATOM 845 O O . LYS A 1 102 ? 3.034 -5.768 -2.164 1.00 80.88 102 LYS A O 1
ATOM 850 N N . ASP A 1 103 ? 1.737 -7.256 -1.091 1.00 81.25 103 ASP A N 1
ATOM 851 C CA . ASP A 1 103 ? 0.576 -6.379 -0.925 1.00 81.25 103 ASP A CA 1
ATOM 852 C C . ASP A 1 103 ? 0.418 -5.934 0.538 1.00 81.25 103 ASP A C 1
ATOM 854 O O . ASP A 1 103 ? 0.122 -6.714 1.447 1.00 81.25 103 ASP A O 1
ATOM 858 N N . LEU A 1 104 ? 0.614 -4.635 0.769 1.00 81.00 104 LEU A N 1
ATOM 859 C CA . LEU A 1 104 ? 0.462 -4.025 2.087 1.00 81.00 104 LEU A CA 1
ATOM 860 C C . LEU A 1 104 ? -0.988 -4.072 2.601 1.00 81.00 104 LEU A C 1
ATOM 862 O O . LEU A 1 104 ? -1.209 -4.140 3.810 1.00 81.00 104 LEU A O 1
ATOM 866 N N . SER A 1 105 ? -1.975 -4.008 1.712 1.00 80.88 105 SER A N 1
ATOM 867 C CA . SER A 1 105 ? -3.400 -4.055 2.049 1.00 80.88 105 SER A CA 1
ATOM 868 C C . SER A 1 105 ? -3.803 -5.449 2.517 1.00 80.88 105 SER A C 1
ATOM 870 O O . SER A 1 105 ? -4.471 -5.565 3.544 1.00 80.88 105 SER A O 1
ATOM 872 N N . GLU A 1 106 ? -3.335 -6.499 1.836 1.00 83.25 106 GLU A N 1
ATOM 873 C CA . GLU A 1 106 ? -3.541 -7.888 2.270 1.00 83.25 106 GLU A CA 1
ATOM 874 C C . GLU A 1 106 ? -2.877 -8.158 3.623 1.00 83.25 106 GLU A C 1
ATOM 876 O O . GLU A 1 106 ? -3.490 -8.743 4.521 1.00 83.25 106 GLU A O 1
ATOM 881 N N . LEU A 1 107 ? -1.644 -7.671 3.812 1.00 85.12 107 LEU A N 1
ATOM 882 C CA . LEU A 1 107 ? -0.940 -7.793 5.089 1.00 85.12 107 LEU A CA 1
ATOM 883 C C . LEU A 1 107 ? -1.693 -7.103 6.229 1.00 85.12 107 LEU A C 1
ATOM 885 O O . LEU A 1 107 ? -1.826 -7.690 7.303 1.00 85.12 107 LEU A O 1
ATOM 889 N N . LYS A 1 108 ? -2.214 -5.890 5.996 1.00 80.38 108 LYS A N 1
ATOM 890 C CA . LYS A 1 108 ? -3.046 -5.166 6.969 1.00 80.38 108 LYS A CA 1
ATOM 891 C C . LYS A 1 108 ? -4.331 -5.924 7.279 1.00 80.38 108 LYS A C 1
ATOM 893 O O . LYS A 1 108 ? -4.634 -6.139 8.448 1.00 80.38 108 LYS A O 1
ATOM 898 N N . GLY A 1 109 ? -5.058 -6.361 6.250 1.00 82.94 109 GLY A N 1
ATOM 899 C CA . GLY A 1 109 ? -6.303 -7.114 6.404 1.00 82.94 109 GLY A CA 1
ATOM 900 C C . GLY A 1 109 ? -6.106 -8.370 7.248 1.00 82.94 109 GLY A C 1
ATOM 901 O O . GLY A 1 109 ? -6.821 -8.584 8.221 1.00 82.94 109 GLY A O 1
ATOM 902 N N . GLY A 1 110 ? -5.062 -9.144 6.953 1.00 82.94 110 GLY A N 1
ATOM 903 C CA . GLY A 1 110 ? -4.744 -10.369 7.680 1.00 82.94 110 GLY A CA 1
ATOM 904 C C . GLY A 1 110 ? -4.154 -10.174 9.082 1.00 82.94 110 GLY A C 1
ATOM 905 O O . GLY A 1 110 ? -3.783 -11.177 9.697 1.00 82.94 110 GLY A O 1
ATOM 906 N N . LEU A 1 111 ? -3.984 -8.939 9.558 1.00 82.56 111 LEU A N 1
ATOM 907 C CA . LEU A 1 111 ? -3.485 -8.625 10.900 1.00 82.56 111 LEU A CA 1
ATOM 908 C C . LEU A 1 111 ? -4.472 -7.808 11.739 1.00 82.56 111 LEU A C 1
ATOM 910 O O . LEU A 1 111 ? -4.190 -7.617 12.919 1.00 82.56 111 LEU A O 1
ATOM 914 N N . LYS A 1 112 ? -5.620 -7.385 11.186 1.00 79.50 112 LYS A N 1
ATOM 915 C CA . LYS A 1 112 ? -6.631 -6.590 11.904 1.00 79.50 112 LYS A CA 1
ATOM 916 C C . LYS A 1 112 ? -6.995 -7.179 13.268 1.00 79.50 112 LYS A C 1
ATOM 918 O O . LYS A 1 112 ? -6.883 -6.492 14.275 1.00 79.50 112 LYS A O 1
ATOM 923 N N . ASP A 1 113 ? -7.312 -8.472 13.321 1.00 79.44 113 ASP A N 1
ATOM 924 C CA . ASP A 1 113 ? -7.699 -9.131 14.576 1.00 79.44 113 ASP A CA 1
ATOM 925 C C . ASP A 1 113 ? -6.581 -9.100 15.625 1.00 79.44 113 ASP A C 1
ATOM 927 O O . ASP A 1 113 ? -6.837 -8.911 16.812 1.00 79.44 113 ASP A O 1
ATOM 931 N N . LYS A 1 114 ? -5.319 -9.236 15.196 1.00 78.56 114 LYS A N 1
ATOM 932 C CA . LYS A 1 114 ? -4.164 -9.145 16.100 1.00 78.56 114 LYS A CA 1
ATOM 933 C C . LYS A 1 114 ? -3.941 -7.721 16.599 1.00 78.56 114 LYS A C 1
ATOM 935 O O . LYS A 1 114 ? -3.563 -7.549 17.756 1.00 78.56 114 LYS A O 1
ATOM 940 N N . VAL A 1 115 ? -4.166 -6.715 15.751 1.00 77.50 115 VAL A N 1
ATOM 941 C CA . VAL A 1 115 ? -4.097 -5.304 16.158 1.00 77.50 115 VAL A CA 1
ATOM 942 C C . VAL A 1 115 ? -5.169 -5.024 17.206 1.00 77.50 115 VAL A C 1
ATOM 944 O O . VAL A 1 115 ? -4.844 -4.488 18.260 1.00 77.50 115 VAL A O 1
ATOM 947 N N . GLN A 1 116 ? -6.397 -5.490 16.975 1.00 75.38 116 GLN A N 1
ATOM 948 C CA . GLN A 1 116 ? -7.507 -5.351 17.913 1.00 75.38 116 GLN A CA 1
ATOM 949 C C . GLN A 1 116 ? -7.217 -6.024 19.263 1.00 75.38 116 GLN A C 1
ATOM 951 O O . GLN A 1 116 ? -7.382 -5.405 20.308 1.00 75.38 116 GLN A O 1
ATOM 956 N N . GLN A 1 117 ? -6.715 -7.263 19.253 1.00 78.12 117 GLN A N 1
ATOM 957 C CA . GLN A 1 117 ? -6.316 -7.974 20.475 1.00 78.12 117 GLN A CA 1
ATOM 958 C C . GLN A 1 117 ? -5.208 -7.241 21.236 1.00 78.12 117 GLN A C 1
ATOM 960 O O . GLN A 1 117 ? -5.249 -7.158 22.460 1.00 78.12 117 GLN A O 1
ATOM 965 N N . THR A 1 118 ? -4.223 -6.700 20.515 1.00 74.44 118 THR A N 1
ATOM 966 C CA . THR A 1 118 ? -3.131 -5.937 21.128 1.00 74.44 118 THR A CA 1
ATOM 967 C C . THR A 1 118 ? -3.648 -4.625 21.714 1.00 74.44 118 THR A C 1
ATOM 969 O O . THR A 1 118 ? -3.238 -4.251 22.801 1.00 74.44 118 THR A O 1
ATOM 972 N N . LEU A 1 119 ? -4.578 -3.941 21.044 1.00 73.06 119 LEU A N 1
ATOM 973 C CA . LEU A 1 119 ? -5.193 -2.722 21.568 1.00 73.06 119 LEU A CA 1
ATOM 974 C C . LEU A 1 119 ? -5.950 -2.975 22.873 1.00 73.06 119 LEU A C 1
ATOM 976 O O . LEU A 1 119 ? -5.729 -2.248 23.837 1.00 73.06 119 LEU A O 1
ATOM 980 N N . SER A 1 120 ? -6.772 -4.023 22.929 1.00 72.00 120 SER A N 1
ATOM 981 C CA . SER A 1 120 ? -7.500 -4.387 24.150 1.00 72.00 120 SER A CA 1
ATOM 982 C C . SER A 1 120 ? -6.573 -4.825 25.288 1.00 72.00 120 SER A C 1
ATOM 984 O O . SER A 1 120 ? -6.833 -4.511 26.441 1.00 72.00 120 SER A O 1
ATOM 986 N N . ALA A 1 121 ? -5.473 -5.526 24.990 1.00 71.62 121 ALA A N 1
ATOM 987 C CA . ALA A 1 121 ? -4.558 -6.032 26.018 1.00 71.62 121 ALA A CA 1
ATOM 988 C C . ALA A 1 121 ? -3.666 -4.957 26.663 1.00 71.62 121 ALA A C 1
ATOM 990 O O . ALA A 1 121 ? -3.118 -5.196 27.736 1.00 71.62 121 ALA A O 1
ATOM 991 N N . VAL A 1 122 ? -3.453 -3.824 25.988 1.00 65.25 122 VAL A N 1
ATOM 992 C CA . VAL A 1 122 ? -2.533 -2.771 26.454 1.00 65.25 122 VAL A CA 1
ATOM 993 C C . VAL A 1 122 ? -3.291 -1.499 26.868 1.00 65.25 122 VAL A C 1
ATOM 995 O O . VAL A 1 122 ? -2.695 -0.610 27.466 1.00 65.25 122 VAL A O 1
ATOM 998 N N . ALA A 1 123 ? -4.599 -1.408 26.607 1.00 66.81 123 ALA A N 1
ATOM 999 C CA . ALA A 1 123 ? -5.434 -0.320 27.107 1.00 66.81 123 ALA A CA 1
ATOM 1000 C C . ALA A 1 123 ? -5.321 -0.186 28.634 1.00 66.81 123 ALA A C 1
ATOM 1002 O O . ALA A 1 123 ? -5.329 -1.192 29.342 1.00 66.81 123 ALA A O 1
ATOM 1003 N N . ASP A 1 124 ? -5.240 1.051 29.136 1.00 67.12 124 ASP A N 1
ATOM 1004 C CA . ASP A 1 124 ? -5.293 1.294 30.579 1.00 67.12 124 ASP A CA 1
ATOM 1005 C C . ASP A 1 124 ? -6.587 0.710 31.167 1.00 67.12 124 ASP A C 1
ATOM 1007 O O . ASP A 1 124 ? -7.670 0.856 30.579 1.00 67.12 124 ASP A O 1
ATOM 1011 N N . ASP A 1 125 ? -6.467 0.081 32.342 1.00 61.81 125 ASP A N 1
ATOM 1012 C CA . ASP A 1 125 ? -7.596 -0.460 33.097 1.00 61.81 125 ASP A CA 1
ATOM 1013 C C . ASP A 1 125 ? -8.668 0.631 33.267 1.00 61.81 125 ASP A C 1
ATOM 1015 O O . ASP A 1 125 ? -8.495 1.598 34.010 1.00 61.81 125 ASP A O 1
ATOM 1019 N N . GLY A 1 126 ? -9.785 0.490 32.546 1.00 67.06 126 GLY A N 1
ATOM 1020 C CA . GLY A 1 126 ? -10.954 1.368 32.662 1.00 67.06 126 GLY A CA 1
ATOM 1021 C C . GLY A 1 126 ? -11.426 2.055 31.378 1.00 67.06 126 GLY A C 1
ATOM 1022 O O . GLY A 1 126 ? -12.549 2.571 31.376 1.00 67.06 126 GLY A O 1
ATOM 1023 N N . ILE A 1 127 ? -10.645 2.047 30.288 1.00 78.81 127 ILE A N 1
ATOM 1024 C CA . ILE A 1 127 ? -11.130 2.571 28.995 1.00 78.81 127 ILE A CA 1
ATOM 1025 C C . ILE A 1 127 ? -12.142 1.609 28.376 1.00 78.81 127 ILE A C 1
ATOM 1027 O O . ILE A 1 127 ? -13.236 2.030 28.003 1.00 78.81 127 ILE A O 1
ATOM 1031 N N . GLU A 1 128 ? -11.799 0.324 28.271 1.00 86.44 128 GLU A N 1
ATOM 1032 C CA . GLU A 1 128 ? -12.751 -0.679 27.800 1.00 86.44 128 GLU A CA 1
ATOM 1033 C C . GLU A 1 128 ? -13.709 -1.069 28.930 1.00 86.44 128 GLU A C 1
ATOM 1035 O O . GLU A 1 128 ? -13.307 -1.399 30.044 1.00 86.44 128 GLU A O 1
ATOM 1040 N N . GLN A 1 129 ? -15.006 -1.009 28.640 1.00 90.25 129 GLN A N 1
ATOM 1041 C CA . GLN A 1 129 ? -16.085 -1.328 29.577 1.00 90.25 129 GLN A CA 1
ATOM 1042 C C . GLN A 1 129 ? -17.139 -2.146 28.840 1.00 90.25 129 GLN A C 1
ATOM 1044 O O . GLN A 1 129 ? -17.286 -2.025 27.628 1.00 90.25 129 GLN A O 1
ATOM 1049 N N . SER A 1 130 ? -17.887 -2.992 29.538 1.00 92.00 130 SER A N 1
ATOM 1050 C CA . SER A 1 130 ? -18.924 -3.842 28.934 1.00 92.00 130 SER A CA 1
ATOM 1051 C C . SER A 1 130 ? -20.175 -3.862 29.802 1.00 92.00 130 SER A C 1
ATOM 1053 O O . SER A 1 130 ? -20.130 -3.479 30.970 1.00 92.00 130 SER A O 1
ATOM 1055 N N . GLY A 1 131 ? -21.304 -4.299 29.240 1.00 92.44 131 GLY A N 1
ATOM 1056 C CA . GLY A 1 131 ? -22.540 -4.432 30.017 1.00 92.44 131 GLY A CA 1
ATOM 1057 C C . GLY A 1 131 ? -23.172 -3.100 30.445 1.00 92.44 131 GLY A C 1
ATOM 1058 O O . GLY A 1 131 ? -24.022 -3.076 31.334 1.00 92.44 131 GLY A O 1
ATOM 1059 N N . LEU A 1 132 ? -22.809 -1.978 29.823 1.00 92.62 132 LEU A N 1
ATOM 1060 C CA . LEU A 1 132 ? -23.330 -0.661 30.182 1.00 92.62 132 LEU A CA 1
ATOM 1061 C C . LEU A 1 132 ? -24.775 -0.507 29.701 1.00 92.62 132 LEU A C 1
ATOM 1063 O O . LEU A 1 132 ? -25.102 -0.803 28.555 1.00 92.62 132 LEU A O 1
ATOM 1067 N N . HIS A 1 133 ? -25.652 -0.039 30.586 1.00 92.56 133 HIS A N 1
ATOM 1068 C CA . HIS A 1 133 ? -27.065 0.216 30.267 1.00 92.56 133 HIS A CA 1
ATOM 1069 C C . HIS A 1 133 ? -27.431 1.700 30.388 1.00 92.56 133 HIS A C 1
ATOM 1071 O O . HIS A 1 133 ? -28.467 2.133 29.886 1.00 92.56 133 HIS A O 1
ATOM 1077 N N . ILE A 1 134 ? -26.578 2.480 31.050 1.00 89.81 134 ILE A N 1
ATOM 1078 C CA . ILE A 1 134 ? -26.745 3.909 31.305 1.00 89.81 134 ILE A CA 1
ATOM 1079 C C . ILE A 1 134 ? -25.431 4.631 31.009 1.00 89.81 134 ILE A C 1
ATOM 1081 O O . ILE A 1 134 ? -24.369 4.011 30.934 1.00 89.81 134 ILE A O 1
ATOM 1085 N N . TRP A 1 135 ? -25.499 5.948 30.848 1.00 90.06 135 TRP A N 1
AT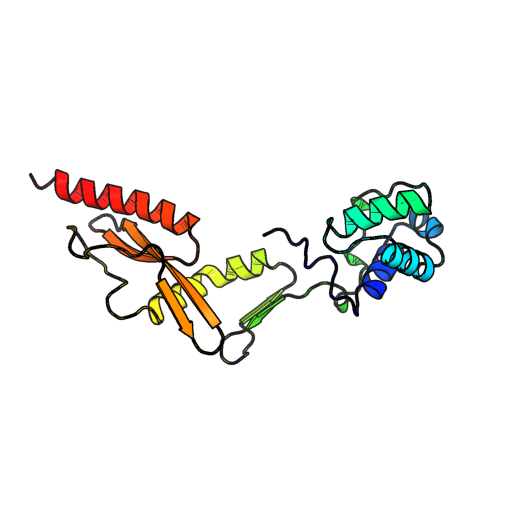OM 1086 C CA . TRP A 1 135 ? -24.313 6.778 30.673 1.00 90.06 135 TRP A CA 1
ATOM 1087 C C . TRP A 1 135 ? -23.572 6.947 32.014 1.00 90.06 135 TRP A C 1
ATOM 1089 O O . TRP A 1 135 ? -23.873 7.865 32.773 1.00 90.06 135 TRP A O 1
ATOM 1099 N N . SER A 1 136 ? -22.624 6.056 32.326 1.00 86.44 136 SER A N 1
ATOM 1100 C CA . SER A 1 136 ? -21.868 6.044 33.600 1.00 86.44 136 SER A CA 1
ATOM 1101 C C . SER A 1 136 ? -20.357 6.277 33.458 1.00 86.44 136 SER A C 1
ATOM 1103 O O . SER A 1 136 ? -19.630 6.208 34.441 1.00 86.44 136 SER A O 1
ATOM 1105 N N . PHE A 1 137 ? -19.877 6.544 32.245 1.00 85.19 137 PHE A N 1
ATOM 1106 C CA . PHE A 1 137 ? -18.451 6.557 31.885 1.00 85.19 137 PHE A CA 1
ATOM 1107 C C . PHE A 1 137 ? -17.886 7.965 31.626 1.00 85.19 137 PHE A C 1
ATOM 1109 O O . PHE A 1 137 ? -16.768 8.108 31.141 1.00 85.19 137 PHE A O 1
ATOM 1116 N N . GLY A 1 138 ? -18.649 9.020 31.928 1.00 86.31 138 GLY A N 1
ATOM 1117 C CA . GLY A 1 138 ? -18.214 10.401 31.704 1.00 86.31 138 GLY A CA 1
ATOM 1118 C C . GLY A 1 138 ? -18.055 10.736 30.217 1.00 86.31 138 GLY A C 1
ATOM 1119 O O . GLY A 1 138 ? -18.927 10.413 29.411 1.00 86.31 138 GLY A O 1
ATOM 1120 N N . SER A 1 139 ? -16.975 11.428 29.852 1.00 85.62 139 SER A N 1
ATOM 1121 C CA . SER A 1 139 ? -16.659 11.789 28.466 1.00 85.62 139 SER A CA 1
ATOM 1122 C C . SER A 1 139 ? -15.711 10.778 27.829 1.00 85.62 139 SER A C 1
ATOM 1124 O O . SER A 1 139 ? -14.654 10.486 28.387 1.00 85.62 139 SER A O 1
ATOM 1126 N N . LEU A 1 140 ? -16.044 10.314 26.626 1.00 86.56 140 LEU A N 1
ATOM 1127 C CA . LEU A 1 140 ? -15.143 9.491 25.826 1.00 86.56 140 LEU A CA 1
ATOM 1128 C C . LEU A 1 140 ? -14.119 10.392 25.107 1.00 86.56 140 LEU A C 1
ATOM 1130 O O . LEU A 1 140 ? -14.546 11.327 24.424 1.00 86.56 140 LEU A O 1
ATOM 1134 N N . PRO A 1 141 ? -12.801 10.148 25.221 1.00 87.69 141 PRO A N 1
ATOM 1135 C CA . PRO A 1 141 ? -11.818 10.921 24.470 1.00 87.69 141 PRO A CA 1
ATOM 1136 C C . PRO A 1 141 ? -11.902 10.603 22.970 1.00 87.69 141 PRO A C 1
ATOM 1138 O O . PRO A 1 141 ? -12.210 9.476 22.585 1.00 87.69 141 PRO A O 1
ATOM 1141 N N . GLU A 1 142 ? -11.585 11.583 22.115 1.00 86.69 142 GLU A N 1
ATOM 1142 C CA . GLU A 1 142 ? -11.593 11.396 20.652 1.00 86.69 142 GLU A CA 1
ATOM 1143 C C . GLU A 1 142 ? -10.561 10.365 20.189 1.00 86.69 142 GLU A C 1
ATOM 1145 O O . GLU A 1 142 ? -10.796 9.612 19.245 1.00 86.69 142 GLU A O 1
ATOM 1150 N N . SER A 1 143 ? -9.411 10.319 20.860 1.00 89.38 143 SER A N 1
ATOM 1151 C CA . SER A 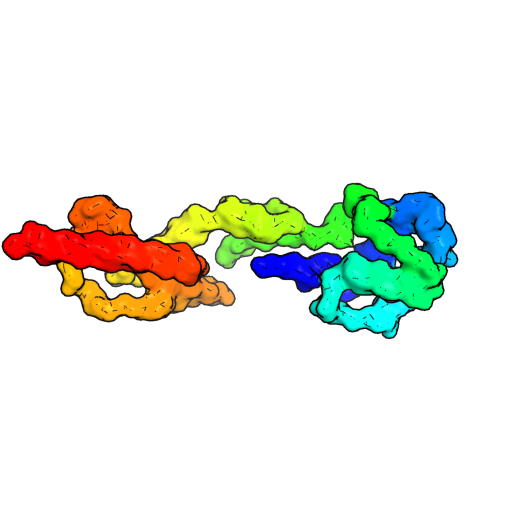1 143 ? -8.395 9.302 20.632 1.00 89.38 143 SER A CA 1
ATOM 1152 C C . SER A 1 143 ? -7.591 9.030 21.892 1.00 89.38 143 SER A C 1
ATOM 1154 O O . SER A 1 143 ? -7.381 9.924 22.709 1.00 89.38 143 SER A O 1
ATOM 1156 N N . TYR A 1 144 ? -7.099 7.806 21.992 1.00 86.12 144 TYR A N 1
ATOM 1157 C CA . TYR A 1 144 ? -6.165 7.332 22.996 1.00 86.12 144 TYR A CA 1
ATOM 1158 C C . TYR A 1 144 ? -4.825 7.037 22.314 1.00 86.12 144 TYR A C 1
ATOM 1160 O O . TYR A 1 144 ? -4.796 6.404 21.258 1.00 86.12 144 TYR A O 1
ATOM 1168 N N . GLU A 1 145 ? -3.718 7.513 22.879 1.00 86.25 145 GLU A N 1
ATOM 1169 C CA . GLU A 1 145 ? -2.375 7.233 22.365 1.00 86.25 145 GLU A CA 1
ATOM 1170 C C . GLU A 1 145 ? -1.524 6.589 23.454 1.00 86.25 145 GLU A C 1
ATOM 1172 O O . GLU A 1 145 ? -1.424 7.110 24.562 1.00 86.25 145 GLU A O 1
ATOM 1177 N N . GLN A 1 146 ? -0.862 5.486 23.114 1.00 79.62 146 GLN A N 1
ATOM 1178 C CA . GLN A 1 146 ? 0.036 4.786 24.021 1.00 79.62 146 GLN A CA 1
ATOM 1179 C C . GLN A 1 146 ? 1.382 4.532 23.352 1.00 79.62 146 GLN A C 1
ATOM 1181 O O . GLN A 1 146 ? 1.468 4.165 22.176 1.00 79.62 146 GLN A O 1
ATOM 1186 N N . LYS A 1 147 ? 2.463 4.741 24.104 1.00 76.50 147 LYS A N 1
ATOM 1187 C CA . LYS A 1 147 ? 3.825 4.495 23.631 1.00 76.50 147 LYS A CA 1
ATOM 1188 C C . LYS A 1 147 ? 4.297 3.134 24.134 1.00 76.50 147 LYS A C 1
ATOM 1190 O O . LYS A 1 147 ? 4.419 2.943 25.340 1.00 76.50 147 LYS A O 1
ATOM 1195 N N . ARG A 1 148 ? 4.629 2.223 23.217 1.00 69.31 148 ARG A N 1
ATOM 1196 C CA . ARG A 1 148 ? 5.211 0.913 23.536 1.00 69.31 148 ARG A CA 1
ATOM 1197 C C . ARG A 1 148 ? 6.534 0.748 22.789 1.00 69.31 148 ARG A C 1
ATOM 1199 O O . ARG A 1 148 ? 6.582 0.686 21.560 1.00 69.31 148 ARG A O 1
ATOM 1206 N N . GLY A 1 149 ? 7.633 0.783 23.544 1.00 73.38 149 GLY A N 1
ATOM 1207 C CA . GLY A 1 149 ? 8.986 0.863 22.988 1.00 73.38 149 GLY A CA 1
ATOM 1208 C C . GLY A 1 149 ? 9.170 2.098 22.094 1.00 73.38 149 GLY A C 1
ATOM 1209 O O . GLY A 1 149 ? 8.966 3.236 22.529 1.00 73.38 149 GLY A O 1
ATOM 1210 N N . ASN A 1 150 ? 9.533 1.865 20.830 1.00 72.38 150 ASN A N 1
ATOM 1211 C CA . ASN A 1 150 ? 9.722 2.913 19.820 1.00 72.38 150 ASN A CA 1
ATOM 1212 C C . ASN A 1 150 ? 8.451 3.233 19.012 1.00 72.38 150 ASN A C 1
ATOM 1214 O O . ASN A 1 150 ? 8.480 4.129 18.169 1.00 72.38 150 ASN A O 1
ATOM 1218 N N . TYR A 1 151 ? 7.340 2.538 19.266 1.00 69.69 151 TYR A N 1
ATOM 1219 C CA . TYR A 1 151 ? 6.094 2.699 18.522 1.00 69.69 151 TYR A CA 1
ATOM 1220 C C . TYR A 1 151 ? 5.067 3.502 19.329 1.00 69.69 151 TYR A C 1
ATOM 1222 O O . TYR A 1 151 ? 4.977 3.381 20.552 1.00 69.69 151 TYR A O 1
ATOM 1230 N N . ARG A 1 152 ? 4.282 4.337 18.637 1.00 77.44 152 ARG A N 1
ATOM 1231 C CA . ARG A 1 152 ? 3.078 4.973 19.191 1.00 77.44 152 ARG A CA 1
ATOM 1232 C C . ARG A 1 152 ? 1.862 4.314 18.565 1.00 77.44 152 ARG A C 1
ATOM 1234 O O . ARG A 1 152 ? 1.731 4.311 17.342 1.00 77.44 152 ARG A O 1
ATOM 1241 N N . MET A 1 153 ? 0.997 3.759 19.398 1.00 78.56 153 MET A N 1
ATOM 1242 C CA . MET A 1 153 ? -0.281 3.200 18.987 1.00 78.56 153 MET A CA 1
ATOM 1243 C C . MET A 1 153 ? -1.362 4.236 19.247 1.00 78.56 153 MET A C 1
ATOM 1245 O O . MET A 1 153 ? -1.449 4.770 20.349 1.00 78.56 153 MET A O 1
ATOM 1249 N N . LYS A 1 154 ? -2.162 4.524 18.221 1.00 87.56 154 LYS A N 1
ATOM 1250 C CA . LYS A 1 154 ? -3.331 5.393 18.321 1.00 87.56 154 LYS A CA 1
ATOM 1251 C C . LYS A 1 154 ? -4.583 4.543 18.205 1.00 87.56 154 LYS A C 1
ATOM 1253 O O . LYS A 1 154 ? -4.683 3.727 17.292 1.00 87.56 154 LYS A O 1
ATOM 1258 N N . ALA A 1 155 ? -5.510 4.756 19.121 1.00 90.38 155 ALA A N 1
ATOM 1259 C CA . ALA A 1 155 ? -6.773 4.054 19.201 1.00 90.38 155 ALA A CA 1
ATOM 1260 C C . ALA A 1 155 ? -7.921 5.052 19.334 1.00 90.38 155 ALA A C 1
ATOM 1262 O O . ALA A 1 155 ? -7.744 6.167 19.825 1.00 90.38 155 ALA A O 1
ATOM 1263 N N . PHE A 1 156 ? -9.108 4.645 18.911 1.00 92.56 156 PHE A N 1
ATOM 1264 C CA . PHE A 1 156 ? -10.300 5.479 18.908 1.00 92.56 156 PHE A CA 1
ATOM 1265 C C . PHE A 1 156 ? -11.402 4.757 19.695 1.00 92.56 156 PHE A C 1
ATOM 1267 O O . PHE A 1 156 ? -11.914 3.738 19.224 1.00 92.56 156 PHE A O 1
ATOM 1274 N N . PRO A 1 157 ? -11.748 5.230 20.901 1.00 93.88 157 PRO A N 1
ATOM 1275 C CA . PRO A 1 157 ? -12.828 4.647 21.688 1.00 93.88 157 PRO A CA 1
ATOM 1276 C C . PRO A 1 157 ? -14.195 4.820 21.008 1.00 93.88 157 PRO A C 1
ATOM 1278 O O . PRO A 1 157 ? -14.500 5.883 20.462 1.00 93.88 157 PRO A O 1
ATOM 1281 N N . ALA A 1 158 ? -15.058 3.808 21.072 1.00 95.81 158 ALA A N 1
ATOM 1282 C CA . ALA A 1 158 ? -16.458 3.915 20.657 1.00 95.81 158 ALA A CA 1
ATOM 1283 C C . ALA A 1 158 ? -17.402 3.077 21.510 1.00 95.81 158 ALA A C 1
ATOM 1285 O O . ALA A 1 158 ? -17.036 2.015 22.015 1.00 95.81 158 ALA A O 1
ATOM 1286 N N . LEU A 1 159 ? -18.655 3.539 21.579 1.00 96.25 159 LEU A N 1
ATOM 1287 C CA . LEU A 1 159 ? -19.768 2.720 22.038 1.00 96.25 159 LEU A CA 1
ATOM 1288 C C . LEU A 1 159 ? -20.062 1.622 21.012 1.00 96.25 159 LEU A C 1
ATOM 1290 O O . LEU A 1 159 ? -20.229 1.902 19.828 1.00 96.25 159 LEU A O 1
ATOM 1294 N N . VAL A 1 160 ? -20.180 0.383 21.472 1.00 96.69 160 VAL A N 1
ATOM 1295 C CA . VAL A 1 160 ? -20.494 -0.795 20.659 1.00 96.69 160 VAL A CA 1
ATOM 1296 C C . VAL A 1 160 ? -21.816 -1.382 21.131 1.00 96.69 160 VAL A C 1
ATOM 1298 O O . VAL A 1 160 ? -22.014 -1.580 22.324 1.00 96.69 160 VAL A O 1
ATOM 1301 N N . ASP A 1 161 ? -22.724 -1.653 20.194 1.00 96.69 161 ASP A N 1
ATOM 1302 C CA . ASP A 1 161 ? -23.994 -2.329 20.474 1.00 96.69 161 ASP A CA 1
ATOM 1303 C C . ASP A 1 161 ? -23.748 -3.817 20.792 1.00 96.69 161 ASP A C 1
ATOM 1305 O O . ASP A 1 161 ? -23.276 -4.564 19.934 1.00 96.69 161 ASP A O 1
ATOM 1309 N N . GLU A 1 162 ? -24.097 -4.251 22.006 1.00 95.81 162 GLU A N 1
ATOM 1310 C CA . GLU A 1 162 ? -24.026 -5.650 22.459 1.00 95.81 162 GLU A CA 1
ATOM 1311 C C . GLU A 1 162 ? -25.413 -6.301 22.577 1.00 95.81 162 GLU A C 1
ATOM 1313 O O . GLU A 1 162 ? -25.588 -7.323 23.238 1.00 95.81 162 GLU A O 1
ATOM 1318 N N . LYS A 1 163 ? -26.413 -5.729 21.904 1.00 93.19 163 LYS A N 1
ATOM 1319 C CA . LYS A 1 163 ? -27.830 -6.106 21.950 1.00 93.19 163 LYS A CA 1
ATOM 1320 C C . LYS A 1 163 ? -28.481 -5.712 23.276 1.00 93.19 163 LYS A C 1
ATOM 1322 O O . LYS A 1 163 ? -29.267 -4.776 23.301 1.00 93.19 163 LYS A O 1
ATOM 1327 N N . GLU A 1 164 ? -28.154 -6.354 24.385 1.00 93.88 164 GLU A N 1
ATOM 1328 C CA . GLU A 1 164 ? -28.813 -6.045 25.668 1.00 93.88 164 GLU A CA 1
ATOM 1329 C C . GLU A 1 164 ? -28.106 -4.928 26.450 1.00 93.88 164 GLU A C 1
ATOM 1331 O O . GLU A 1 164 ? -28.660 -4.364 27.389 1.00 93.88 164 GLU A O 1
ATOM 1336 N N . SER A 1 165 ? -26.909 -4.548 26.011 1.00 95.31 165 SER A N 1
ATOM 1337 C CA . SER A 1 165 ? -26.066 -3.515 26.605 1.00 95.31 165 SER A CA 1
ATOM 1338 C C . SER A 1 165 ? -25.300 -2.749 25.531 1.00 95.31 165 SER A C 1
ATOM 1340 O O . SER A 1 165 ? -25.420 -3.012 24.329 1.00 95.31 165 SER A O 1
ATOM 1342 N N . VAL A 1 166 ? -24.485 -1.797 25.974 1.00 96.56 166 VAL A N 1
ATOM 1343 C CA . VAL A 1 166 ? -23.379 -1.254 25.191 1.00 96.56 166 VAL A CA 1
ATOM 1344 C C . VAL A 1 166 ? -22.044 -1.531 25.878 1.00 96.56 166 VAL A C 1
ATOM 1346 O O . VAL A 1 166 ? -21.973 -1.673 27.098 1.00 96.56 166 VAL A O 1
ATOM 1349 N N . ALA A 1 167 ? -20.983 -1.575 25.086 1.00 95.56 167 ALA A N 1
ATOM 1350 C CA . ALA A 1 167 ? -19.602 -1.609 25.552 1.00 95.56 167 ALA A CA 1
ATOM 1351 C C . ALA A 1 167 ? -18.845 -0.371 25.070 1.00 95.56 167 ALA A C 1
ATOM 1353 O O . ALA A 1 167 ? -19.236 0.242 24.080 1.00 95.56 167 ALA A O 1
ATOM 1354 N N . ILE A 1 168 ? -17.744 -0.033 25.730 1.00 93.94 168 ILE A N 1
ATOM 1355 C CA . ILE A 1 168 ? -16.713 0.854 25.194 1.00 93.94 168 ILE A CA 1
ATOM 1356 C C . ILE A 1 168 ? -15.586 -0.041 24.692 1.00 93.94 168 ILE A C 1
ATOM 1358 O O . ILE A 1 168 ? -15.054 -0.837 25.464 1.00 93.94 168 ILE A O 1
ATOM 1362 N N . LYS A 1 169 ? -15.242 0.076 23.408 1.00 92.75 169 LYS A N 1
ATOM 1363 C CA . LYS A 1 169 ? -14.123 -0.651 22.791 1.00 92.75 169 LYS A CA 1
ATOM 1364 C C . LYS A 1 169 ? -13.212 0.303 22.041 1.00 92.75 169 LYS A C 1
ATOM 1366 O O . LYS A 1 169 ? -13.668 1.331 21.534 1.00 92.75 169 LYS A O 1
ATOM 1371 N N . LEU A 1 170 ? -11.936 -0.047 21.959 1.00 91.44 170 LEU A N 1
ATOM 1372 C CA . LEU A 1 170 ? -10.947 0.683 21.175 1.00 91.44 170 LEU A CA 1
ATOM 1373 C C . LEU A 1 170 ? -10.914 0.187 19.730 1.00 91.44 170 LEU A C 1
ATOM 1375 O O . LEU A 1 170 ? -10.990 -1.007 19.486 1.00 91.44 170 LEU A O 1
ATOM 1379 N N . PHE A 1 171 ? -10.765 1.091 18.767 1.00 90.50 171 PHE A N 1
ATOM 1380 C CA . PHE A 1 171 ? -10.614 0.765 17.345 1.00 90.50 171 PHE A CA 1
ATOM 1381 C C . PHE A 1 171 ? -9.309 1.349 16.796 1.00 90.50 171 PHE A C 1
ATOM 1383 O O . PHE A 1 171 ? -8.892 2.427 17.216 1.00 90.50 171 PHE A O 1
ATOM 1390 N N . ASP A 1 172 ? -8.684 0.686 15.822 1.00 86.38 172 ASP A N 1
ATOM 1391 C CA . ASP A 1 172 ? -7.489 1.178 15.111 1.00 86.38 172 ASP A CA 1
ATOM 1392 C C . ASP A 1 172 ? -7.824 2.055 13.885 1.00 86.38 172 ASP A C 1
ATOM 1394 O O . ASP A 1 172 ? -6.948 2.699 13.301 1.00 86.38 172 ASP A O 1
ATOM 1398 N N . ASN A 1 173 ? -9.103 2.096 13.500 1.00 87.25 173 ASN A N 1
ATOM 1399 C CA . ASN A 1 173 ? -9.604 2.769 12.311 1.00 87.25 173 ASN A CA 1
ATOM 1400 C C . ASN A 1 173 ? -10.744 3.743 12.668 1.00 87.25 173 ASN A C 1
ATOM 1402 O O . ASN A 1 173 ? -11.797 3.303 13.139 1.00 87.25 173 ASN A O 1
ATOM 1406 N N . PRO A 1 174 ? -10.604 5.051 12.377 1.00 89.50 174 PRO A N 1
ATOM 1407 C CA . PRO A 1 174 ? -11.620 6.048 12.716 1.00 89.50 174 PRO A CA 1
ATOM 1408 C C . PRO A 1 174 ? -12.954 5.832 11.984 1.00 89.50 174 PRO A C 1
ATOM 1410 O O . PRO A 1 174 ? -14.005 6.178 12.513 1.00 89.50 174 PRO A O 1
ATOM 1413 N N . LEU A 1 175 ? -12.954 5.232 10.787 1.00 91.81 175 LEU A N 1
ATOM 1414 C CA . LEU A 1 175 ? -14.199 4.961 10.060 1.00 91.81 175 LEU A CA 1
ATOM 1415 C C . LEU A 1 175 ? -15.010 3.842 10.728 1.00 91.81 175 LEU A C 1
ATOM 1417 O O . LEU A 1 175 ? -16.227 3.951 10.867 1.00 91.81 175 LEU A O 1
ATOM 1421 N N . GLU A 1 176 ? -14.333 2.771 11.148 1.00 91.56 176 GLU A N 1
ATOM 1422 C CA . GLU A 1 176 ? -14.965 1.667 11.881 1.00 91.56 176 GLU A CA 1
ATOM 1423 C C . GLU A 1 176 ? -15.456 2.153 13.251 1.00 91.56 176 GLU A C 1
ATOM 1425 O O . GLU A 1 176 ? -16.592 1.863 13.634 1.00 91.56 176 GLU A O 1
ATOM 1430 N N . GLN A 1 177 ? -14.656 2.990 13.920 1.00 95.38 177 GLN A N 1
ATOM 1431 C CA . GLN A 1 177 ? -15.026 3.655 15.166 1.00 95.38 177 GLN A CA 1
ATOM 1432 C C . GLN A 1 177 ? -16.314 4.477 15.031 1.00 95.38 177 GLN A C 1
ATOM 1434 O O . GLN A 1 177 ? -17.226 4.303 15.837 1.00 95.38 177 GLN A O 1
ATOM 1439 N N . GLN A 1 178 ? -16.437 5.331 14.009 1.00 95.19 178 GLN A N 1
ATOM 1440 C CA . GLN A 1 178 ? -17.627 6.170 13.820 1.00 95.19 178 GLN A CA 1
ATOM 1441 C C . GLN A 1 178 ? -18.892 5.337 13.588 1.00 95.19 178 GLN A C 1
ATOM 1443 O O . GLN A 1 178 ? -19.949 5.622 14.156 1.00 95.19 178 GLN A O 1
ATOM 1448 N N . GLN A 1 179 ? -18.791 4.281 12.775 1.00 96.06 179 GLN A N 1
ATOM 1449 C CA . GLN A 1 179 ? -19.915 3.378 12.520 1.00 96.06 179 GLN A CA 1
ATOM 1450 C C . GLN A 1 179 ? -20.346 2.629 13.783 1.00 96.06 179 GLN A C 1
ATOM 1452 O O . GLN A 1 179 ? -21.546 2.472 14.025 1.00 96.06 179 GLN A O 1
ATOM 1457 N N . ALA A 1 180 ? -19.381 2.158 14.577 1.00 96.75 180 ALA A N 1
ATOM 1458 C CA . ALA A 1 180 ? -19.649 1.524 15.860 1.00 96.75 180 ALA A CA 1
ATOM 1459 C C . ALA A 1 180 ? -20.325 2.515 16.813 1.00 96.75 180 ALA A C 1
ATOM 1461 O O . ALA A 1 180 ? -21.442 2.245 17.257 1.00 96.75 180 ALA A O 1
ATOM 1462 N N . MET A 1 181 ? -19.721 3.693 17.004 1.00 96.44 181 MET A N 1
ATOM 1463 C CA . MET A 1 181 ? -20.212 4.760 17.876 1.00 96.44 181 MET A CA 1
ATOM 1464 C C . MET A 1 181 ? -21.670 5.112 17.583 1.00 96.44 181 MET A C 1
ATOM 1466 O O . MET A 1 181 ? -22.484 5.194 18.501 1.00 96.44 181 MET A O 1
ATOM 1470 N N . TRP A 1 182 ? -22.031 5.272 16.308 1.00 96.94 182 TRP A N 1
ATOM 1471 C CA . TRP A 1 182 ? -23.400 5.608 15.921 1.00 96.94 182 TRP A CA 1
ATOM 1472 C C . TRP A 1 182 ? -24.410 4.525 16.333 1.00 96.94 182 TRP A C 1
ATOM 1474 O O . TRP A 1 182 ? -25.478 4.826 16.874 1.00 96.94 182 TRP A O 1
ATOM 1484 N N . ARG A 1 183 ? -24.062 3.247 16.135 1.00 97.56 183 ARG A N 1
ATOM 1485 C CA . ARG A 1 183 ? -24.903 2.107 16.539 1.00 97.56 183 ARG A CA 1
ATOM 1486 C C . ARG A 1 183 ? -24.987 1.975 18.060 1.00 97.56 183 ARG A C 1
ATOM 1488 O O . ARG A 1 183 ? -26.084 1.792 18.586 1.00 97.56 183 ARG A O 1
ATOM 1495 N N . GLY A 1 184 ? -23.860 2.105 18.758 1.00 96.56 184 GLY A N 1
ATOM 1496 C CA . GLY A 1 184 ? -23.789 2.041 20.217 1.00 96.56 184 GLY A CA 1
ATOM 1497 C C . GLY A 1 184 ? -24.572 3.169 20.887 1.00 96.56 184 GLY A C 1
ATOM 1498 O O . GLY A 1 184 ? -25.369 2.913 21.786 1.00 96.56 184 GLY A O 1
ATOM 1499 N N . LEU A 1 185 ? -24.452 4.405 20.396 1.00 95.44 185 LEU A N 1
ATOM 1500 C CA . LEU A 1 185 ? -25.221 5.539 20.910 1.00 95.44 185 LEU A CA 1
ATOM 1501 C C . LEU A 1 185 ? -26.729 5.325 20.725 1.00 95.44 185 LEU A C 1
ATOM 1503 O O . LEU A 1 185 ? -27.505 5.508 21.664 1.00 95.44 185 LEU A O 1
ATOM 1507 N N . ARG A 1 186 ? -27.151 4.865 19.539 1.00 96.25 186 ARG A N 1
ATOM 1508 C CA . ARG A 1 186 ? -28.551 4.503 19.274 1.00 96.25 186 ARG A CA 1
ATOM 1509 C C . ARG A 1 186 ? -29.052 3.430 20.245 1.00 96.25 186 ARG A C 1
ATOM 1511 O O . ARG A 1 186 ? -30.164 3.558 20.754 1.00 96.25 186 ARG A O 1
ATOM 1518 N N . ARG A 1 187 ? -28.257 2.391 20.522 1.00 96.06 187 ARG A N 1
ATOM 1519 C CA . ARG A 1 187 ? -28.598 1.350 21.506 1.00 96.06 187 ARG A CA 1
ATOM 1520 C C . ARG A 1 187 ? -28.765 1.934 22.903 1.00 96.06 187 ARG A C 1
ATOM 1522 O O . ARG A 1 187 ? -29.785 1.675 23.536 1.00 96.06 187 ARG A O 1
ATOM 1529 N N . LEU A 1 188 ? -27.805 2.737 23.358 1.00 94.69 188 LEU A N 1
ATOM 1530 C CA . LEU A 1 188 ? -27.838 3.339 24.688 1.00 94.69 188 LEU A CA 1
ATOM 1531 C C . LEU A 1 188 ? -29.095 4.198 24.877 1.00 94.69 188 LEU A C 1
ATOM 1533 O O . LEU A 1 188 ? -29.771 4.085 25.897 1.00 94.69 188 LEU A O 1
ATOM 1537 N N . LEU A 1 189 ? -29.470 4.986 23.865 1.00 93.69 189 LEU A N 1
ATOM 1538 C CA . LEU A 1 189 ? -30.720 5.749 23.873 1.00 93.69 189 LEU A CA 1
ATOM 1539 C C . LEU A 1 189 ? -31.951 4.835 23.973 1.00 93.69 189 LEU A C 1
ATOM 1541 O O . LEU A 1 189 ? -32.810 5.060 24.823 1.00 93.69 189 LEU A O 1
ATOM 1545 N N . LEU A 1 190 ? -32.033 3.774 23.163 1.00 93.81 190 LEU A N 1
ATOM 1546 C CA . LEU A 1 190 ? -33.166 2.837 23.186 1.00 93.81 190 LEU A CA 1
ATOM 1547 C C . LEU A 1 190 ? -33.333 2.124 24.538 1.00 93.81 190 LEU A C 1
ATOM 1549 O O . LEU A 1 190 ? -34.466 1.958 24.994 1.00 93.81 190 LEU A O 1
ATOM 1553 N N . LEU A 1 191 ? -32.230 1.740 25.192 1.00 93.12 191 LEU A N 1
ATOM 1554 C CA . LEU A 1 191 ? -32.246 1.122 26.526 1.00 93.12 191 LEU A CA 1
ATOM 1555 C C . LEU A 1 191 ? -32.814 2.066 27.599 1.00 93.12 191 LEU A C 1
ATOM 1557 O O . LEU A 1 191 ? -33.468 1.610 28.536 1.00 93.12 191 LEU A O 1
ATOM 1561 N N . ASN A 1 192 ? -32.605 3.377 27.446 1.00 87.25 192 ASN A N 1
ATOM 1562 C CA . ASN A 1 192 ? -33.037 4.388 28.414 1.00 87.25 192 ASN A CA 1
ATOM 1563 C C . ASN A 1 192 ? -34.433 4.961 28.124 1.00 87.25 192 ASN A C 1
ATOM 1565 O O . ASN A 1 192 ? -35.090 5.448 29.040 1.00 87.25 192 ASN A O 1
ATOM 1569 N N . ILE A 1 193 ? -34.923 4.864 26.884 1.00 85.69 193 ILE A N 1
ATOM 1570 C CA . ILE A 1 193 ? -36.284 5.293 26.519 1.00 85.69 193 ILE A CA 1
ATOM 1571 C C . ILE A 1 193 ? -37.332 4.241 26.919 1.00 85.69 193 ILE A C 1
ATOM 1573 O O . ILE A 1 193 ? -38.420 4.606 27.347 1.00 85.69 193 ILE A O 1
ATOM 1577 N N . ARG A 1 194 ? -37.014 2.940 26.834 1.00 61.59 194 ARG A N 1
ATOM 1578 C CA . ARG A 1 194 ? -37.938 1.844 27.204 1.00 61.59 194 ARG A CA 1
ATOM 1579 C C . ARG A 1 194 ? -38.141 1.643 28.711 1.00 61.59 194 ARG A C 1
ATOM 1581 O O . ARG A 1 194 ? -38.988 0.846 29.093 1.00 61.59 194 ARG A O 1
ATOM 1588 N N . ARG A 1 195 ? -37.352 2.312 29.554 1.00 56.06 195 ARG A N 1
ATOM 1589 C CA . ARG A 1 195 ? -37.403 2.203 31.024 1.00 56.06 195 ARG A CA 1
ATOM 1590 C C . ARG A 1 195 ? -38.233 3.308 31.704 1.00 56.06 195 ARG A C 1
ATOM 1592 O O . ARG A 1 195 ? -38.092 3.489 32.910 1.00 56.06 195 ARG A O 1
ATOM 1599 N N . ARG A 1 196 ? -39.066 4.045 30.963 1.00 46.41 196 ARG A N 1
ATOM 1600 C CA . ARG A 1 196 ? -40.039 5.003 31.516 1.00 46.41 196 ARG A CA 1
ATOM 1601 C C . ARG A 1 196 ? -41.465 4.515 31.340 1.00 46.41 196 ARG A C 1
ATOM 1603 O O . ARG A 1 196 ? -41.727 3.882 30.295 1.00 46.41 196 ARG A O 1
#